Protein AF-A0A0L8BCP1-F1 (afdb_monomer)

InterPro domains:
  IPR001343 RTX calcium-binding nonapeptide repeat [PF00353] (54-86)
  IPR001343 RTX calcium-binding nonapeptide repeat [PF00353] (88-113)
  IPR001343 RTX calcium-binding nonapeptide repeat [PF00353] (122-141)
  IPR001343 RTX calcium-binding nonapeptide repeat [PF00353] (175-199)
  IPR011049 Serralysin-like metalloprotease, C-terminal [G3DSA:2.150.10.10] (2-131)
  IPR011049 Serralysin-like metalloprotease, C-terminal [G3DSA:2.150.10.10] (132-200)
  IPR011049 Serralysin-like metalloprotease, C-terminal [SSF51120] (9-115)
  IPR011049 Serralysin-like metalloprotease, C-terminal [SSF51120] (122-202)
  IPR018511 Hemolysin-type calcium-binding conserved site [PS00330] (84-102)
  IPR050557 RTX toxin and mannuronan C5-epimerase [PTHR38340] (8-115)

Foldseek 3Di:
DDEAADEQAPDEAEEYEPPPDAGEDEAAADQEEWEEEAAVQWIDDPGRHIYGYYHHQEYAAYQYQYEEEGHQEEHEYANAHYAYEYEDAHYAYEYEDFAEEYEYEDHYYAYEDAYAFDPPLPFARYAYEYEDHDDEYAYAAQNDQEEWEAAVQQQWIDDRHHHIYGHHRHQHYAAYQYQYEHEGHPDNHHYHHHHYNYHYHD

pLDDT: mean 92.74, std 11.74, range [41.19, 98.88]

Organism: Ensifer adhaerens (NCBI:txid106592)

Sequence (202 aa):
IETGNGTATNDGTDSYSGGDGIDTLDLSALVQEVLADIETGIAEGNEIGTDVIDGFEIIAGGQGGDRLSGGAGNNILSGGSGNDVLRGRGGDDILVGGAGNDTLEGNTGNDTFLVVIPPDASGSDGNDLIDGNEAVDTYDASAATQAVVIDLDRGTAEGAEIGSDLLTAIEGAVGGKGDDVLVADTAVNFLAGGDGADVCVF

Nearest PDB structures (foldseek):
  7rah-assembly1_E  TM=8.571E-01  e=1.614E-09  Bordetella pertussis
  7usl-assembly1_C  TM=8.766E-01  e=2.383E-08  Bordetella pertussis
  3vi1-assembly2_B  TM=5.360E-01  e=2.641E-05  Pseudomonas aeruginosa
  3vi1-assembly1_A  TM=5.675E-01  e=1.730E-04  Pseudomonas aeruginosa
  6sus-assembly1_A  TM=4.630E-01  e=4.104E-04  Bordetella pertussis Tohama I

Secondary structure (DSSP, 8-state):
-EESSEE--SSSS-EEE--SS--EEE-TT--S-EEEETTTTEEEETTTEEEEEES--EEE--SS--EEE--SS--EEEEEESS-EEEEEESS-EEEEEES--EEEEEES--EEE----SSTTS-S---EEEEEES--EEE-TT--S-EEEETTTTEEEETTTEEEEEES--EEE--SS--EEE--SS--EEE--SSS-EEE-

Solvent-accessible surface area (backbone atoms only — not comparable to full-atom values): 9406 Å² total; per-residue (Å²): 112,53,75,46,76,50,72,77,70,67,81,48,69,53,42,41,33,35,66,89,82,86,24,46,42,44,39,57,87,39,68,57,42,36,40,35,30,47,67,82,21,39,35,35,27,88,64,38,41,54,28,37,41,42,58,53,41,28,41,36,34,19,47,10,51,22,38,41,31,39,29,77,46,57,26,39,43,34,27,38,29,33,47,20,37,41,33,34,46,24,33,51,22,39,42,26,54,36,36,34,49,24,38,42,36,30,39,37,36,51,21,35,43,42,53,51,66,59,89,69,79,85,56,40,15,26,46,31,42,39,34,25,64,40,80,59,11,29,44,32,34,59,59,37,70,54,45,38,40,38,27,47,66,78,22,33,37,39,27,76,49,55,26,56,26,40,46,39,58,54,37,27,39,33,29,15,48,13,56,14,38,39,34,49,47,95,69,83,61,47,81,40,48,63,44,65,72,53,45,80,46,124

Mean predicted aligned error: 4.59 Å

Structure (mmCIF, N/CA/C/O backbone):
data_AF-A0A0L8BCP1-F1
#
_entry.id   AF-A0A0L8BCP1-F1
#
loop_
_atom_site.group_PDB
_atom_site.id
_atom_site.type_symbol
_atom_site.label_atom_id
_atom_site.label_alt_id
_atom_site.label_comp_id
_atom_site.label_asym_id
_atom_site.label_entity_id
_atom_site.label_seq_id
_atom_site.pdbx_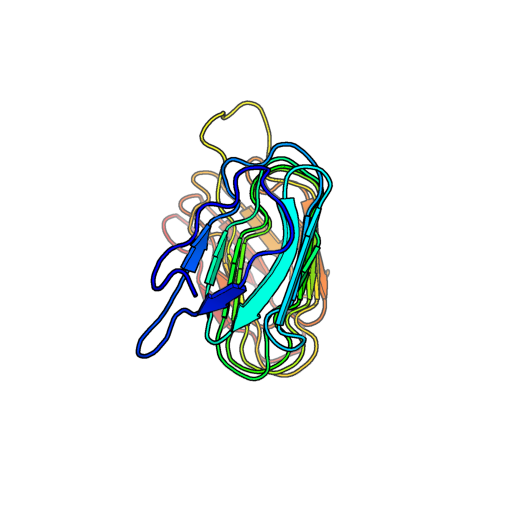PDB_ins_code
_atom_site.Cartn_x
_atom_site.Cartn_y
_atom_site.Cartn_z
_atom_site.occupancy
_atom_site.B_iso_or_equiv
_atom_site.auth_seq_id
_atom_site.auth_comp_id
_atom_site.auth_asym_id
_atom_site.auth_atom_id
_atom_site.pdbx_PDB_model_num
ATOM 1 N N . ILE A 1 1 ? -23.726 0.161 19.791 1.00 48.16 1 ILE A N 1
ATOM 2 C CA . ILE A 1 1 ? -23.672 -0.678 18.582 1.00 48.16 1 ILE A CA 1
ATOM 3 C C . ILE A 1 1 ? -24.334 0.114 17.482 1.00 48.16 1 ILE A C 1
ATOM 5 O O . ILE A 1 1 ? -25.540 0.003 17.267 1.00 48.16 1 ILE A O 1
ATOM 9 N N . GLU A 1 2 ? -23.553 1.007 16.894 1.00 53.38 2 GLU A N 1
ATOM 10 C CA . GLU A 1 2 ? -23.854 1.484 15.554 1.00 53.38 2 GLU A CA 1
ATOM 11 C C . GLU A 1 2 ? -23.460 0.357 14.590 1.00 53.38 2 GLU A C 1
ATOM 13 O O . GLU A 1 2 ? -22.440 -0.304 14.790 1.00 53.38 2 GLU A O 1
ATOM 18 N N . THR A 1 3 ? -24.344 0.039 13.647 1.00 41.19 3 THR A N 1
ATOM 19 C CA . THR A 1 3 ? -24.179 -1.075 12.702 1.00 41.19 3 THR A CA 1
ATOM 20 C C . THR A 1 3 ? -24.003 -0.505 11.298 1.00 41.19 3 THR A C 1
ATOM 22 O O . THR A 1 3 ? -24.879 0.254 10.868 1.00 41.19 3 THR A O 1
ATOM 25 N N . GLY A 1 4 ? -22.940 -0.892 10.589 1.00 50.78 4 GLY A N 1
ATOM 26 C CA . GLY A 1 4 ? -22.581 -0.404 9.247 1.00 50.78 4 GLY A CA 1
ATOM 27 C C . GLY A 1 4 ? -21.327 0.485 9.233 1.00 50.78 4 GLY A C 1
ATOM 28 O O . GLY A 1 4 ? -20.574 0.495 10.202 1.00 50.78 4 GLY A O 1
ATOM 29 N N . ASN A 1 5 ? -21.113 1.243 8.147 1.00 47.97 5 ASN A N 1
ATOM 30 C CA . ASN A 1 5 ? -19.989 2.184 8.016 1.00 47.97 5 ASN A CA 1
ATOM 31 C C . 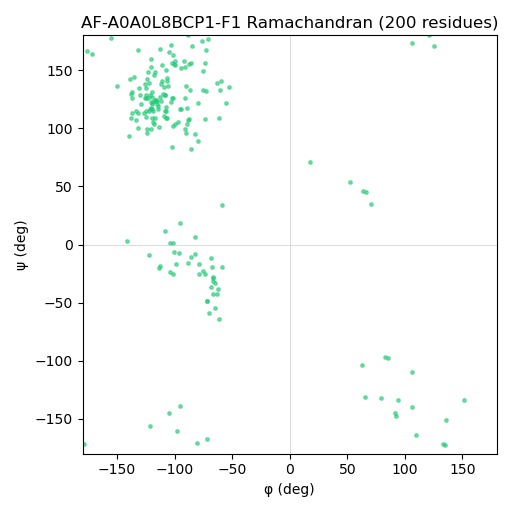ASN A 1 5 ? -20.075 3.275 9.102 1.00 47.97 5 ASN A C 1
ATOM 33 O O . ASN A 1 5 ? -20.965 4.128 9.045 1.00 47.97 5 ASN A O 1
ATOM 37 N N . GLY A 1 6 ? -19.181 3.235 10.092 1.00 51.94 6 GLY A N 1
ATOM 38 C CA . GLY A 1 6 ? -19.110 4.221 11.173 1.00 51.94 6 GLY A CA 1
ATOM 39 C C . GLY A 1 6 ? -18.255 5.422 10.775 1.00 51.94 6 GLY A C 1
ATOM 40 O O . GLY A 1 6 ? -17.156 5.241 10.260 1.00 51.94 6 GLY A O 1
ATOM 41 N N . THR A 1 7 ? -18.749 6.638 11.018 1.00 54.88 7 THR A N 1
ATOM 42 C CA . THR A 1 7 ? -17.944 7.868 10.950 1.00 54.88 7 THR A CA 1
ATOM 43 C C . THR A 1 7 ? -17.693 8.345 12.373 1.00 54.88 7 THR A C 1
ATOM 45 O O . THR A 1 7 ? -18.623 8.820 13.028 1.00 54.88 7 THR A O 1
ATOM 48 N N . ALA A 1 8 ? -16.463 8.224 12.861 1.00 54.88 8 ALA A N 1
ATOM 49 C CA . ALA A 1 8 ? -16.129 8.580 14.233 1.00 54.88 8 ALA A CA 1
ATOM 50 C C . ALA A 1 8 ? -16.101 10.113 14.404 1.00 54.88 8 ALA A C 1
ATOM 52 O O . ALA A 1 8 ? -15.213 10.800 13.897 1.00 54.88 8 ALA A O 1
ATOM 53 N N . THR A 1 9 ? -17.097 10.682 15.091 1.00 54.56 9 THR A N 1
ATOM 54 C CA . THR A 1 9 ? -17.132 12.118 15.416 1.00 54.56 9 THR A CA 1
ATOM 55 C C . THR A 1 9 ? -17.257 12.335 16.924 1.00 54.56 9 THR A C 1
ATOM 57 O O . THR A 1 9 ? -18.364 12.305 17.439 1.00 54.56 9 THR A O 1
ATOM 60 N N . ASN A 1 10 ? -16.137 12.623 17.600 1.00 54.09 10 ASN A N 1
ATOM 61 C CA . ASN A 1 10 ? -15.994 13.213 18.946 1.00 54.09 10 ASN A CA 1
ATOM 62 C C . ASN A 1 10 ? -17.223 13.177 19.887 1.00 54.09 10 ASN A C 1
ATOM 64 O O . ASN A 1 10 ? -17.790 14.237 20.196 1.00 54.09 10 ASN A O 1
ATOM 68 N N . ASP A 1 11 ? -17.606 12.007 20.407 1.00 61.59 11 ASP A N 1
ATOM 69 C CA . ASP A 1 11 ? -18.573 11.935 21.512 1.00 61.59 11 ASP A CA 1
ATOM 70 C C . ASP A 1 11 ? -18.320 10.879 22.606 1.00 61.59 11 ASP A C 1
ATOM 72 O O . ASP A 1 11 ? -19.043 10.889 23.611 1.00 61.59 11 ASP A O 1
ATOM 76 N N . GLY A 1 12 ? -17.231 10.103 22.569 1.00 67.62 12 GLY A N 1
ATOM 77 C CA . GLY A 1 12 ? -16.826 9.314 23.734 1.00 67.62 12 GLY A CA 1
ATOM 78 C C . GLY A 1 12 ? -16.071 8.035 23.412 1.00 67.62 12 GLY A C 1
ATOM 79 O O . GLY A 1 12 ? -15.078 8.064 22.708 1.00 67.62 12 GLY A O 1
ATOM 80 N N . THR A 1 13 ? -16.480 6.952 24.073 1.00 79.75 13 THR A N 1
ATOM 81 C CA . THR A 1 13 ? -16.049 5.587 23.764 1.00 79.75 13 THR A CA 1
ATOM 82 C C . THR A 1 13 ? -17.245 4.893 23.153 1.00 79.75 13 THR A C 1
ATOM 84 O O . THR A 1 13 ? -18.217 4.606 23.866 1.00 79.75 13 THR A O 1
ATOM 87 N N . ASP A 1 14 ? -17.155 4.617 21.864 1.00 83.38 14 ASP A N 1
ATOM 88 C CA . ASP A 1 14 ? -18.212 3.992 21.094 1.00 83.38 14 ASP A CA 1
ATOM 89 C C . ASP A 1 14 ? -17.930 2.519 20.819 1.00 83.38 14 ASP A C 1
ATOM 91 O O . ASP A 1 14 ? -16.886 1.957 21.154 1.00 83.38 14 ASP A O 1
ATOM 95 N N . SER A 1 15 ? -18.942 1.847 20.276 1.00 88.81 15 SER A N 1
ATOM 96 C CA . SER A 1 15 ? -18.841 0.454 19.860 1.00 88.81 15 SER A CA 1
ATOM 97 C C . SER A 1 15 ? -19.513 0.286 18.507 1.00 88.81 15 SER A C 1
ATOM 99 O O . SER A 1 15 ? -20.747 0.407 18.398 1.00 88.81 15 SER A O 1
ATOM 101 N N . TYR A 1 16 ? -18.679 -0.017 17.518 1.00 87.12 16 TYR A N 1
ATOM 102 C CA . TYR A 1 16 ? -19.023 -0.239 16.122 1.00 87.12 16 TYR A CA 1
ATOM 103 C C . TYR A 1 16 ? -18.921 -1.727 15.793 1.00 87.12 16 TYR A C 1
ATOM 105 O O . TYR A 1 16 ? -18.019 -2.417 16.264 1.00 87.12 16 TYR A O 1
ATOM 113 N N . SER A 1 17 ? -19.861 -2.225 14.995 1.00 90.00 17 SER A N 1
ATOM 114 C CA . SER A 1 17 ? -19.841 -3.602 14.498 1.00 90.00 17 SER A CA 1
ATOM 115 C C . SER A 1 17 ? -20.212 -3.615 13.018 1.00 90.00 17 SER A C 1
ATOM 117 O O . SER A 1 17 ? -21.263 -3.070 12.660 1.00 90.00 17 SER A O 1
ATOM 119 N N . GLY A 1 18 ? -19.364 -4.223 12.185 1.00 86.25 18 GLY A N 1
ATOM 120 C CA . GLY A 1 18 ? -19.620 -4.392 10.751 1.00 86.25 18 GLY A CA 1
ATOM 121 C C . GLY A 1 18 ? -20.718 -5.424 10.487 1.00 86.25 18 GLY A C 1
ATOM 122 O O . GLY A 1 18 ? 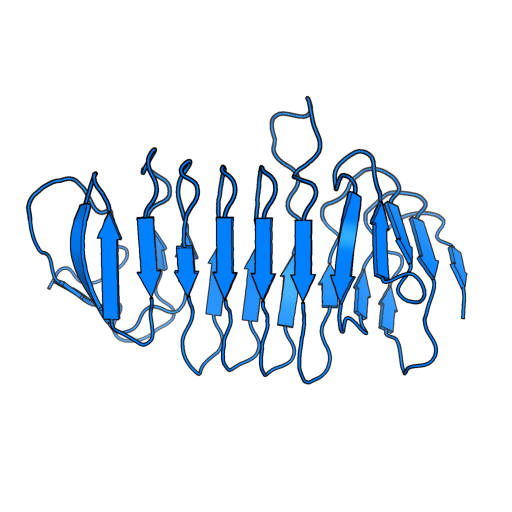-21.742 -5.122 9.876 1.00 86.25 18 GLY A O 1
ATOM 123 N N . GLY A 1 19 ? -20.617 -6.588 11.131 1.00 89.75 19 GLY A N 1
ATOM 124 C CA . GLY A 1 19 ? -21.630 -7.638 11.052 1.00 89.75 19 GLY A CA 1
ATOM 125 C C . GLY A 1 19 ? -21.315 -8.663 9.964 1.00 89.75 19 GLY A C 1
ATOM 126 O O . GLY A 1 19 ? -20.221 -9.210 9.937 1.00 89.75 19 GLY A O 1
ATOM 127 N N . ASP A 1 20 ? -22.311 -9.015 9.145 1.00 90.00 20 ASP A N 1
ATOM 128 C CA . 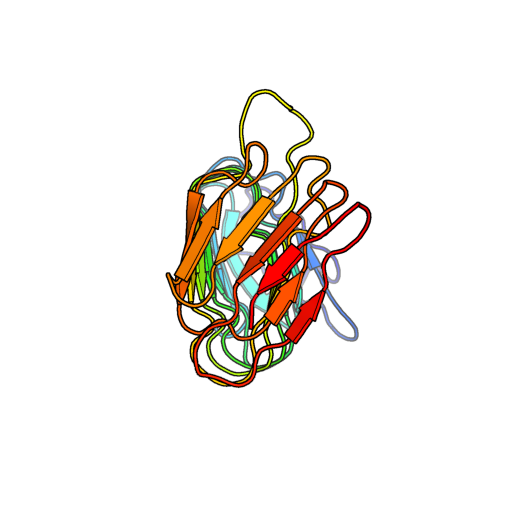ASP A 1 20 ? -22.116 -9.951 8.034 1.00 90.00 20 ASP A CA 1
ATOM 129 C C . ASP A 1 20 ? -21.736 -9.167 6.770 1.00 90.00 20 ASP A C 1
ATOM 131 O O . ASP A 1 20 ? -22.536 -8.358 6.296 1.00 90.00 20 ASP A O 1
ATOM 135 N N . GLY A 1 21 ? -20.621 -9.512 6.130 1.00 91.62 21 GLY A N 1
ATOM 136 C CA . GLY A 1 21 ? -20.250 -8.923 4.847 1.00 91.62 21 GLY A CA 1
ATOM 137 C C . GLY A 1 21 ? -18.784 -8.538 4.795 1.00 91.62 21 GLY A C 1
ATOM 138 O O . GLY A 1 21 ? -17.955 -9.223 5.377 1.00 91.62 21 GLY A O 1
ATOM 139 N N . ILE A 1 22 ? -18.506 -7.507 3.999 1.00 92.38 22 ILE A N 1
ATOM 140 C CA . ILE A 1 22 ? -17.242 -6.777 4.013 1.00 92.38 22 ILE A CA 1
ATOM 141 C C . ILE A 1 22 ? -17.592 -5.376 4.482 1.00 92.38 22 ILE A C 1
ATOM 143 O O . ILE A 1 22 ? -18.375 -4.691 3.812 1.00 92.38 22 ILE A O 1
ATOM 147 N N . ASP A 1 23 ? -17.014 -4.974 5.602 1.00 94.88 23 ASP A N 1
ATOM 148 C CA . ASP A 1 23 ? -17.368 -3.739 6.284 1.00 94.88 23 ASP A CA 1
ATOM 149 C C . ASP A 1 23 ? -16.191 -2.762 6.335 1.00 94.88 23 ASP A C 1
ATOM 151 O O . ASP A 1 23 ? -15.018 -3.143 6.364 1.00 94.88 23 ASP A O 1
ATOM 155 N N . THR A 1 24 ? -16.514 -1.466 6.311 1.00 94.69 24 THR A N 1
ATOM 156 C CA . THR A 1 24 ? -15.529 -0.378 6.260 1.00 94.69 24 THR A CA 1
ATOM 157 C C . THR A 1 24 ? -15.599 0.500 7.497 1.00 94.69 24 THR A C 1
ATOM 159 O O . THR A 1 24 ? -16.643 1.083 7.796 1.00 94.69 24 THR A O 1
ATOM 162 N N . LEU A 1 25 ? -14.459 0.638 8.170 1.00 94.12 25 LEU A N 1
ATOM 163 C CA . LEU A 1 25 ? -14.208 1.676 9.157 1.00 94.12 25 LEU A CA 1
ATOM 164 C C . LEU A 1 25 ? -13.662 2.908 8.427 1.00 94.12 25 LEU A C 1
ATOM 166 O O . LEU A 1 25 ? -12.534 2.895 7.934 1.00 94.12 25 LEU A O 1
ATOM 170 N N . ASP A 1 26 ? -14.484 3.952 8.322 1.00 93.69 26 ASP A N 1
ATOM 171 C CA . ASP A 1 26 ? -14.146 5.174 7.593 1.00 93.69 26 ASP A CA 1
ATOM 172 C C . ASP A 1 26 ? -13.689 6.275 8.562 1.00 93.69 26 ASP A C 1
ATOM 174 O O . ASP A 1 26 ? -14.487 6.905 9.264 1.00 93.69 26 ASP A O 1
ATOM 178 N N . LEU A 1 27 ? -12.376 6.493 8.592 1.00 92.62 27 LEU A N 1
ATOM 179 C CA . LEU A 1 27 ? -11.682 7.508 9.382 1.00 92.62 27 LEU A CA 1
ATOM 180 C C . LEU A 1 27 ? -11.156 8.637 8.479 1.00 92.62 27 LEU A C 1
ATOM 182 O O . LEU A 1 27 ? -10.418 9.508 8.937 1.00 92.62 27 LEU A O 1
ATOM 186 N N . SER A 1 28 ? -11.580 8.696 7.210 1.00 92.44 28 SER A N 1
ATOM 187 C CA . SER A 1 28 ? -10.998 9.603 6.213 1.00 92.44 28 SER A CA 1
ATOM 188 C C . SER A 1 28 ? -11.282 11.085 6.461 1.00 92.44 28 SER A C 1
ATOM 190 O O . SER A 1 28 ? -10.724 11.966 5.803 1.00 92.44 28 SER A O 1
ATOM 192 N N . ALA A 1 29 ? -12.196 11.385 7.383 1.00 91.12 29 ALA A N 1
ATOM 193 C CA . ALA A 1 29 ? -12.505 12.744 7.808 1.00 91.12 29 ALA A CA 1
ATOM 194 C C . ALA A 1 29 ? -11.573 13.256 8.923 1.00 91.12 29 ALA A C 1
ATOM 196 O O . ALA A 1 29 ? -11.625 14.449 9.243 1.00 91.12 29 ALA A O 1
ATOM 197 N N . LEU A 1 30 ? -10.764 12.377 9.525 1.00 91.44 30 LEU A N 1
ATOM 198 C CA . LEU A 1 30 ? -9.847 12.724 10.607 1.00 91.44 30 LEU A CA 1
ATOM 199 C C . LEU A 1 30 ? -8.624 13.474 10.074 1.00 91.44 30 LEU A C 1
ATOM 201 O O . LEU A 1 30 ? -8.200 13.291 8.932 1.00 91.44 30 LEU A O 1
ATOM 205 N N . VAL A 1 31 ? -8.078 14.362 10.905 1.00 93.69 31 VAL A N 1
ATOM 206 C CA . VAL A 1 31 ? -6.943 15.223 10.541 1.00 93.69 31 VAL A CA 1
ATOM 207 C C . VAL A 1 31 ? -5.734 15.064 11.462 1.00 93.69 31 VAL A C 1
ATOM 209 O O . VAL A 1 31 ? -4.678 15.624 11.172 1.00 93.69 31 VAL A O 1
ATOM 212 N N . GLN A 1 32 ? -5.866 14.346 12.576 1.00 93.19 32 GLN A N 1
ATOM 213 C CA . GLN A 1 32 ? -4.757 13.904 13.418 1.00 93.19 32 GLN A CA 1
ATOM 214 C C . GLN A 1 32 ? -4.619 12.381 13.358 1.00 93.19 32 GLN A C 1
ATOM 216 O O . GLN A 1 32 ? -5.507 11.689 12.874 1.00 93.19 32 GLN A O 1
ATOM 221 N N . GLU A 1 33 ? -3.492 11.900 13.885 1.00 95.19 33 GLU A N 1
ATOM 222 C CA . GLU A 1 33 ? -3.153 10.478 13.989 1.00 95.19 33 GLU A CA 1
ATOM 223 C C . GLU A 1 33 ? -4.253 9.663 14.682 1.00 95.19 33 GLU A C 1
ATOM 225 O O . GLU A 1 33 ? -4.751 10.033 15.758 1.00 95.19 33 GLU A O 1
ATOM 230 N N . VAL A 1 34 ? -4.547 8.511 14.083 1.00 95.06 34 VAL A N 1
ATOM 231 C CA . VAL A 1 34 ? -5.375 7.451 14.647 1.00 95.06 34 VAL A CA 1
ATOM 232 C C . VAL A 1 34 ? -4.619 6.122 14.671 1.00 95.06 34 VAL A C 1
ATOM 234 O O . VAL A 1 34 ? -3.870 5.784 13.757 1.00 95.06 34 VAL A O 1
ATOM 237 N N . LEU A 1 35 ? -4.832 5.341 15.725 1.00 96.88 35 LEU A N 1
ATOM 238 C CA . LEU A 1 35 ? -4.464 3.933 15.786 1.00 96.88 35 LEU A CA 1
ATOM 239 C C . LEU A 1 35 ? -5.732 3.109 15.596 1.00 96.88 35 LEU A C 1
ATOM 241 O O . LEU A 1 35 ? -6.658 3.239 16.389 1.00 96.88 35 LEU A O 1
ATOM 245 N N . ALA A 1 36 ? -5.772 2.240 14.592 1.00 97.25 36 ALA A N 1
ATOM 246 C CA . ALA A 1 36 ? -6.871 1.298 14.394 1.00 97.25 36 ALA A CA 1
ATOM 247 C C . ALA A 1 36 ? -6.327 -0.116 14.184 1.00 97.25 36 ALA A C 1
ATOM 249 O O . ALA A 1 36 ? -5.445 -0.339 13.358 1.00 97.25 36 ALA A O 1
ATOM 250 N N . ASP A 1 37 ? -6.848 -1.077 14.941 1.00 97.94 37 ASP A N 1
ATOM 251 C CA . ASP A 1 37 ? -6.400 -2.467 14.926 1.00 97.94 37 ASP A CA 1
ATOM 252 C C . ASP A 1 37 ? -7.610 -3.409 14.964 1.00 97.94 37 ASP A C 1
ATOM 254 O O . ASP A 1 37 ? -8.287 -3.534 15.992 1.00 97.94 37 ASP A O 1
ATOM 258 N N . ILE A 1 38 ? -7.859 -4.077 13.831 1.00 96.75 38 ILE A N 1
ATOM 259 C CA . ILE A 1 38 ? -8.999 -4.983 13.629 1.00 96.75 38 ILE A CA 1
ATOM 260 C C . ILE A 1 38 ? -8.938 -6.191 14.575 1.00 96.75 38 ILE A C 1
ATOM 262 O O . ILE A 1 38 ? -9.952 -6.556 15.163 1.00 96.75 38 ILE A O 1
ATOM 266 N N . GLU A 1 39 ? -7.765 -6.802 14.767 1.00 96.56 39 GLU A N 1
ATOM 267 C CA . GLU A 1 39 ? -7.608 -7.996 15.618 1.00 96.56 39 GLU A CA 1
ATOM 268 C C . GLU A 1 39 ? -7.877 -7.681 17.094 1.00 96.56 39 GLU A C 1
ATOM 270 O O . GLU A 1 39 ? -8.510 -8.462 17.807 1.00 96.56 39 GLU A O 1
ATOM 275 N N . THR A 1 40 ? -7.367 -6.545 17.582 1.00 97.00 40 THR A N 1
ATOM 276 C CA . THR A 1 40 ? -7.591 -6.144 18.980 1.00 97.00 40 THR A CA 1
ATOM 277 C C . THR A 1 40 ? -8.968 -5.526 19.198 1.00 97.00 40 THR A C 1
ATOM 279 O O . THR A 1 40 ? -9.423 -5.457 20.343 1.00 97.00 40 THR A O 1
ATOM 282 N N . GLY A 1 41 ? -9.629 -5.112 18.116 1.00 95.81 41 GLY A N 1
ATOM 283 C CA . GLY A 1 41 ? -10.939 -4.483 18.140 1.00 95.81 41 GLY A CA 1
ATOM 284 C C . GLY A 1 41 ? -10.909 -3.073 18.719 1.00 95.81 41 GLY A C 1
ATOM 285 O O . GLY A 1 41 ? -11.836 -2.692 19.433 1.00 95.81 41 GLY A O 1
ATOM 286 N N . ILE A 1 42 ? -9.835 -2.313 18.475 1.00 94.50 42 ILE A N 1
ATOM 287 C CA . ILE A 1 42 ? -9.637 -0.969 19.038 1.00 94.50 42 ILE A CA 1
ATOM 288 C C . ILE A 1 42 ? -9.389 0.044 17.920 1.00 94.50 42 ILE A C 1
ATOM 290 O O . ILE A 1 42 ? -8.565 -0.194 17.039 1.00 94.50 42 ILE A O 1
ATOM 294 N N . ALA A 1 43 ? -10.056 1.196 18.008 1.00 95.06 43 ALA A N 1
ATOM 295 C CA . ALA A 1 43 ? -9.693 2.411 17.285 1.00 95.06 43 ALA A CA 1
ATOM 296 C C . ALA A 1 43 ? -9.527 3.566 18.283 1.00 95.06 43 ALA A C 1
ATOM 298 O O . ALA A 1 43 ? -10.419 3.820 19.086 1.00 95.06 43 ALA A O 1
ATOM 299 N N . GLU A 1 44 ? -8.389 4.254 18.285 1.00 93.56 44 GLU A N 1
ATOM 300 C CA . GLU A 1 44 ? -8.109 5.346 19.216 1.00 93.56 44 GLU A CA 1
ATOM 301 C C . GLU A 1 44 ? -7.412 6.533 18.551 1.00 93.56 44 GLU A C 1
ATOM 303 O O . GLU A 1 44 ? -6.544 6.376 17.700 1.00 93.56 44 GLU A O 1
ATOM 308 N N . GLY A 1 45 ? -7.772 7.745 18.965 1.00 90.69 45 GLY A N 1
ATOM 309 C CA . GLY A 1 45 ? -7.207 8.979 18.425 1.00 90.69 45 GLY A CA 1
ATOM 310 C C . GLY A 1 45 ? -7.736 10.215 19.145 1.00 90.69 45 GLY A C 1
ATOM 311 O O . GLY A 1 45 ? -8.713 10.157 19.892 1.00 90.69 45 GLY A O 1
ATOM 312 N N . ASN A 1 46 ? -7.105 11.369 18.934 1.00 88.44 46 ASN A N 1
ATOM 313 C CA . ASN A 1 46 ? -7.494 12.599 19.636 1.00 88.44 46 ASN A CA 1
ATOM 314 C C . ASN A 1 46 ? -8.890 13.110 19.232 1.00 88.44 46 ASN A C 1
ATOM 316 O O . ASN A 1 46 ? -9.567 13.727 20.057 1.00 88.44 46 ASN A O 1
ATOM 320 N N . GLU A 1 47 ? -9.316 12.893 17.984 1.00 87.56 47 GLU A N 1
ATOM 321 C CA . GLU A 1 47 ? -10.661 13.249 17.512 1.00 87.56 47 GLU A CA 1
ATOM 322 C C . GLU A 1 47 ? -11.751 12.259 17.922 1.00 87.56 47 GLU A C 1
ATOM 324 O O . GLU A 1 47 ? -12.915 12.660 17.985 1.00 87.56 47 GLU A O 1
ATOM 329 N N . ILE A 1 48 ? -11.391 10.997 18.163 1.00 85.50 48 ILE A N 1
ATOM 330 C CA . ILE A 1 48 ? -12.361 9.902 18.313 1.00 85.50 48 ILE A CA 1
ATOM 331 C C . ILE A 1 48 ? -12.409 9.340 19.733 1.00 85.50 48 ILE A C 1
ATOM 333 O O . ILE A 1 48 ? -13.399 8.747 20.122 1.00 85.50 48 ILE A O 1
ATOM 337 N N . GLY A 1 49 ? -11.388 9.587 20.556 1.00 88.69 49 GLY A N 1
ATOM 338 C CA . GLY A 1 49 ? -11.279 8.961 21.867 1.00 88.69 49 GLY A CA 1
ATOM 339 C C . GLY A 1 49 ? -10.750 7.536 21.747 1.00 88.69 49 GLY A C 1
ATOM 340 O O . GLY A 1 49 ? -9.727 7.316 21.106 1.00 88.69 49 GLY A O 1
ATOM 341 N N . THR A 1 50 ? -11.410 6.589 22.409 1.00 90.75 50 THR A N 1
ATOM 342 C CA . THR A 1 50 ? -11.074 5.160 22.340 1.00 90.75 50 THR A CA 1
ATOM 343 C C . THR A 1 50 ? -12.358 4.394 22.100 1.00 90.75 50 THR A C 1
ATOM 345 O O . THR A 1 50 ? -13.193 4.326 23.004 1.00 90.75 50 THR A O 1
ATOM 348 N N . ASP A 1 51 ? -12.463 3.785 20.932 1.00 91.25 51 ASP A N 1
ATOM 349 C CA . ASP A 1 51 ? -13.617 3.050 20.443 1.00 91.25 51 ASP A CA 1
ATOM 350 C C . ASP A 1 51 ? -13.326 1.554 20.351 1.00 91.25 51 ASP A C 1
ATOM 352 O O . ASP A 1 51 ? -12.183 1.113 20.197 1.00 91.25 51 ASP A O 1
ATOM 356 N N . VAL A 1 52 ? -14.394 0.766 20.439 1.00 93.06 52 VAL A N 1
ATOM 357 C CA . VAL A 1 52 ? -14.375 -0.677 20.201 1.00 93.06 52 VAL A CA 1
ATOM 358 C C . VAL A 1 52 ? -14.916 -0.953 18.804 1.00 93.06 52 VAL A C 1
ATOM 360 O O . VAL A 1 52 ? -16.040 -0.561 18.488 1.00 93.06 52 VAL A O 1
ATOM 363 N N . ILE A 1 53 ? -14.152 -1.674 17.993 1.00 93.75 53 ILE A N 1
ATOM 364 C CA . ILE A 1 53 ? -14.530 -2.086 16.637 1.00 93.75 53 ILE A CA 1
ATOM 365 C C . ILE A 1 53 ? -14.576 -3.616 16.554 1.00 93.75 53 ILE A C 1
ATOM 367 O O . ILE A 1 53 ? -13.812 -4.298 17.231 1.00 93.75 53 ILE A O 1
ATOM 371 N N . ASP A 1 54 ? -15.494 -4.166 15.762 1.00 94.00 54 ASP A N 1
ATOM 372 C CA . ASP A 1 54 ? -15.641 -5.615 15.576 1.00 94.00 54 ASP A CA 1
ATOM 373 C C . ASP A 1 54 ? -16.179 -5.938 14.176 1.00 94.00 54 ASP A C 1
ATOM 375 O O . ASP A 1 54 ? -17.128 -5.298 13.717 1.00 94.00 54 ASP A O 1
ATOM 379 N N . GLY A 1 55 ? -15.596 -6.945 13.522 1.00 93.88 55 GLY A N 1
ATOM 380 C CA . GLY A 1 55 ? -16.015 -7.412 12.195 1.00 93.88 55 GLY A CA 1
ATOM 381 C C . GLY A 1 55 ? -15.851 -6.369 11.089 1.00 93.88 55 GLY A C 1
ATOM 382 O O . GLY A 1 55 ? -16.802 -6.130 10.360 1.00 93.88 55 GLY A O 1
ATOM 383 N N . PHE A 1 56 ? -14.699 -5.697 11.034 1.00 95.44 56 PHE A N 1
ATOM 384 C CA . PHE A 1 56 ? -14.327 -4.814 9.928 1.00 95.44 56 PHE A CA 1
ATOM 385 C C . PHE A 1 56 ? -13.176 -5.434 9.147 1.00 95.44 56 PHE A C 1
ATOM 387 O O . PHE A 1 56 ? -12.235 -5.952 9.746 1.00 95.44 56 PHE A O 1
ATOM 394 N N . GLU A 1 57 ? -13.217 -5.317 7.823 1.00 97.00 57 GLU A N 1
ATOM 395 C CA . GLU A 1 57 ? -12.167 -5.825 6.937 1.00 97.00 57 GLU A CA 1
ATOM 396 C C . GLU A 1 57 ? -11.421 -4.697 6.222 1.00 97.00 57 GLU A C 1
ATOM 398 O O . GLU A 1 57 ? -10.307 -4.903 5.739 1.00 97.00 57 GLU A O 1
ATOM 403 N N . ILE A 1 58 ? -12.032 -3.512 6.149 1.00 97.44 58 ILE A N 1
ATOM 404 C CA . ILE A 1 58 ? -11.494 -2.344 5.457 1.00 97.44 58 ILE A CA 1
ATOM 405 C C . ILE A 1 58 ? -11.309 -1.204 6.455 1.00 97.44 58 ILE A C 1
ATOM 407 O O . ILE A 1 58 ? -12.251 -0.850 7.167 1.00 97.44 58 ILE A O 1
ATOM 411 N N . ILE A 1 59 ? -10.130 -0.581 6.452 1.00 97.56 59 ILE A N 1
ATOM 412 C CA . ILE A 1 59 ? -9.890 0.690 7.142 1.00 97.56 59 ILE A CA 1
ATOM 413 C C . ILE A 1 59 ? -9.471 1.741 6.117 1.00 97.56 59 ILE A C 1
ATOM 415 O O . ILE A 1 59 ? -8.518 1.536 5.365 1.00 97.56 59 ILE A O 1
ATOM 419 N N . ALA A 1 60 ? -10.166 2.878 6.121 1.00 96.44 60 ALA A N 1
ATOM 420 C CA . ALA A 1 60 ? -9.731 4.089 5.437 1.00 96.44 60 ALA A CA 1
ATOM 421 C C . ALA A 1 60 ? -9.268 5.110 6.483 1.00 96.44 60 ALA A C 1
ATOM 423 O O . ALA A 1 60 ? -10.093 5.630 7.230 1.00 96.44 60 ALA A O 1
ATOM 424 N N . GLY A 1 61 ? -7.962 5.349 6.554 1.00 96.12 61 GLY A N 1
ATOM 425 C CA . GLY A 1 61 ? -7.312 6.354 7.388 1.00 96.12 61 GLY A CA 1
ATOM 426 C C . GLY A 1 61 ? -7.557 7.783 6.905 1.00 96.12 61 GLY A C 1
ATOM 427 O O . GLY A 1 61 ? -8.260 8.019 5.917 1.00 96.12 61 GLY A O 1
ATOM 428 N N . GLY A 1 62 ? -7.035 8.735 7.673 1.00 94.25 62 GLY A N 1
ATOM 429 C CA . GLY A 1 62 ? -7.267 10.168 7.562 1.00 94.25 62 GLY A CA 1
ATOM 430 C C . GLY A 1 62 ? -6.096 10.940 6.958 1.00 94.25 62 GLY A C 1
ATOM 431 O O . GLY A 1 62 ? -5.461 10.518 6.000 1.00 94.25 62 GLY A O 1
ATOM 432 N N . GLN A 1 63 ? -5.893 12.162 7.458 1.00 94.50 63 GLN A N 1
ATOM 433 C CA . GLN A 1 63 ? -4.788 13.049 7.053 1.00 94.50 63 GLN A CA 1
ATOM 434 C C . GLN A 1 63 ? -3.633 13.070 8.075 1.00 94.50 63 GLN A C 1
ATOM 436 O O . GLN A 1 63 ? -2.709 13.883 7.950 1.00 94.50 63 GLN A O 1
ATOM 441 N N . GLY A 1 64 ? -3.754 12.290 9.153 1.00 95.62 64 GLY A N 1
ATOM 442 C CA . GLY A 1 64 ? -2.743 12.152 10.198 1.00 95.62 64 GLY A CA 1
ATOM 443 C C . GLY A 1 64 ? -1.697 11.104 9.828 1.00 95.62 64 GLY A C 1
ATOM 444 O O . GLY A 1 64 ? -1.863 10.398 8.858 1.00 95.62 64 GLY A O 1
ATOM 445 N N . GLY A 1 65 ? -0.610 11.002 10.600 1.00 97.50 65 GLY A N 1
ATOM 446 C CA . GLY A 1 65 ? 0.299 9.856 10.475 1.00 97.50 65 GLY A CA 1
ATOM 447 C C . GLY A 1 65 ? -0.291 8.665 11.214 1.00 97.50 65 GLY A C 1
ATOM 448 O O . GLY A 1 65 ? -0.064 8.525 12.416 1.00 97.50 65 GLY A O 1
ATOM 449 N N . ASP A 1 66 ? -1.097 7.880 10.523 1.00 98.50 66 ASP A N 1
ATOM 450 C CA . ASP A 1 66 ? -1.971 6.867 11.086 1.00 98.50 66 ASP A CA 1
ATOM 451 C C . ASP A 1 66 ? -1.259 5.524 11.286 1.00 98.50 66 ASP A C 1
ATOM 453 O O . ASP A 1 66 ? -0.248 5.194 10.664 1.00 98.50 66 ASP A O 1
ATOM 457 N N . ARG A 1 67 ? -1.779 4.716 12.210 1.00 98.62 67 ARG A N 1
ATOM 458 C CA . ARG A 1 67 ? -1.259 3.385 12.541 1.00 98.62 67 ARG A CA 1
ATOM 459 C C . ARG A 1 67 ? -2.370 2.367 12.375 1.00 98.62 67 ARG A C 1
ATOM 461 O O . ARG A 1 67 ? -3.172 2.164 13.287 1.00 98.62 67 ARG A O 1
ATOM 468 N N . LEU A 1 68 ? -2.408 1.722 11.219 1.00 98.81 68 LEU A N 1
ATOM 469 C CA . LEU A 1 68 ? -3.492 0.829 10.830 1.00 98.81 68 LEU A CA 1
ATOM 470 C C . LEU A 1 68 ? -3.008 -0.622 10.840 1.00 98.81 68 LEU A C 1
ATOM 472 O O . LEU A 1 68 ? -1.910 -0.945 10.386 1.00 98.81 68 LEU A O 1
ATOM 476 N N . SER A 1 69 ? -3.803 -1.525 11.398 1.00 98.69 69 SER A N 1
ATOM 477 C CA . SER A 1 69 ? -3.485 -2.950 11.443 1.00 98.69 69 SER A CA 1
ATOM 478 C C . SER A 1 69 ? -4.707 -3.800 11.127 1.00 98.69 69 SER A C 1
ATOM 480 O O . SER A 1 69 ? -5.769 -3.633 11.731 1.00 98.69 69 SER A O 1
ATOM 482 N N . GLY A 1 70 ? -4.513 -4.733 10.200 1.00 98.44 70 GLY A N 1
ATOM 483 C CA . GLY A 1 70 ? -5.461 -5.777 9.855 1.00 98.44 70 GLY A CA 1
ATOM 484 C C . GLY A 1 70 ? -5.588 -6.848 10.939 1.00 98.44 70 GLY A C 1
ATOM 485 O O . GLY A 1 70 ? -5.142 -6.693 12.085 1.00 98.44 70 GLY A O 1
ATOM 486 N N . GLY A 1 71 ? -6.228 -7.947 10.572 1.00 97.50 71 GLY A N 1
ATOM 487 C CA . GLY A 1 71 ? -6.386 -9.155 11.367 1.00 97.50 71 GLY A CA 1
ATOM 488 C C . GLY A 1 71 ? -5.796 -10.370 10.657 1.00 97.50 71 GLY A C 1
ATOM 489 O O . GLY A 1 71 ? -4.905 -10.264 9.828 1.00 97.50 71 GLY A O 1
ATOM 490 N N . ALA A 1 72 ? -6.277 -11.557 11.013 1.00 96.62 72 ALA A N 1
ATOM 491 C CA . ALA A 1 72 ? -5.817 -12.815 10.422 1.00 96.62 72 ALA A CA 1
ATOM 492 C C . ALA A 1 72 ? -6.476 -13.189 9.073 1.00 96.62 72 ALA A C 1
ATOM 494 O O . ALA A 1 72 ? -6.305 -14.323 8.615 1.00 96.62 72 ALA A O 1
ATOM 495 N N . GLY A 1 73 ? -7.295 -12.314 8.490 1.00 97.19 73 GLY A N 1
ATOM 496 C CA . GLY A 1 73 ? -7.941 -12.543 7.199 1.00 97.19 73 GLY A CA 1
ATOM 49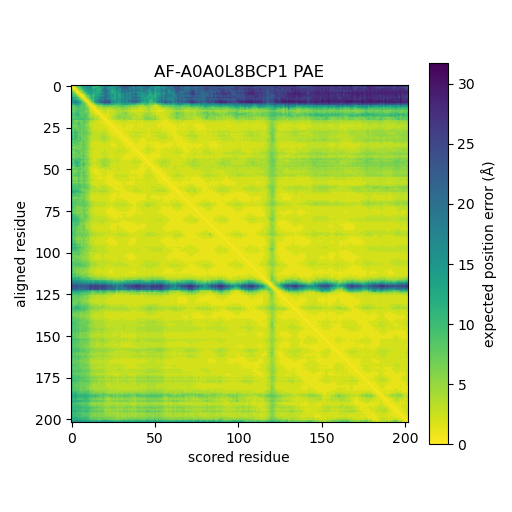7 C C . GLY A 1 73 ? -7.772 -11.340 6.284 1.00 97.19 73 GLY A C 1
ATOM 498 O O . GLY A 1 73 ? -7.427 -10.272 6.754 1.00 97.19 73 GLY A O 1
ATOM 499 N N . ASN A 1 74 ? -8.088 -11.519 5.003 1.00 98.44 74 ASN A N 1
ATOM 500 C CA . ASN A 1 74 ? -7.834 -10.529 3.959 1.00 98.44 74 ASN A CA 1
ATOM 501 C C . ASN A 1 74 ? -8.447 -9.154 4.269 1.00 98.44 74 ASN A C 1
ATOM 503 O O . ASN A 1 74 ? -9.672 -9.016 4.382 1.00 98.44 74 ASN A O 1
ATOM 507 N N . ASN A 1 75 ? -7.594 -8.140 4.317 1.00 98.69 75 ASN A N 1
ATOM 508 C CA . ASN A 1 75 ? -7.923 -6.768 4.648 1.00 98.69 75 ASN A CA 1
ATOM 509 C C . ASN A 1 75 ? -7.581 -5.792 3.521 1.00 98.69 75 ASN A C 1
ATOM 511 O O . ASN A 1 75 ? -6.763 -6.057 2.642 1.00 98.69 75 ASN A O 1
ATOM 515 N N . ILE A 1 76 ? -8.224 -4.625 3.562 1.00 98.62 76 ILE A N 1
ATOM 516 C CA . ILE A 1 76 ? -7.853 -3.474 2.736 1.00 98.62 76 ILE A CA 1
ATOM 517 C C . ILE A 1 76 ? -7.555 -2.310 3.672 1.00 98.62 76 ILE A C 1
ATOM 519 O O . ILE A 1 76 ? -8.449 -1.819 4.363 1.00 98.62 76 ILE A O 1
ATOM 523 N N . LEU A 1 77 ? -6.304 -1.868 3.693 1.00 98.81 77 LEU A N 1
ATOM 524 C CA . LEU A 1 77 ? -5.841 -0.781 4.546 1.00 98.81 77 LEU A CA 1
ATOM 525 C C . LEU A 1 77 ? -5.409 0.388 3.665 1.00 98.81 77 LEU A C 1
ATOM 527 O O . LEU A 1 77 ? -4.552 0.221 2.802 1.00 98.81 77 LEU A O 1
ATOM 531 N N . SER A 1 78 ? -5.990 1.564 3.885 1.00 98.38 78 SER A N 1
ATOM 532 C CA . SER A 1 78 ? -5.573 2.808 3.236 1.00 98.38 78 SER A CA 1
ATOM 533 C C . SER A 1 78 ? -5.145 3.814 4.297 1.00 98.38 78 SER A C 1
ATOM 535 O O . SER A 1 78 ? -5.961 4.124 5.155 1.00 98.38 78 SER A O 1
ATOM 537 N N . GLY A 1 79 ? -3.900 4.296 4.255 1.00 97.81 79 GLY A N 1
ATOM 538 C CA . GLY A 1 79 ? -3.362 5.284 5.199 1.00 97.81 79 GLY A CA 1
ATOM 539 C C . GLY A 1 79 ? -3.955 6.672 4.978 1.00 97.81 79 GLY A C 1
ATOM 540 O O . GLY A 1 79 ? -4.551 7.247 5.882 1.00 97.81 79 GLY A O 1
ATOM 541 N N . GLY A 1 80 ? -3.965 7.117 3.722 1.00 95.94 80 GLY A N 1
ATOM 542 C CA . GLY A 1 80 ? -4.613 8.360 3.321 1.00 95.94 80 GLY A CA 1
ATOM 543 C C . GLY A 1 80 ? -3.584 9.436 3.024 1.00 95.94 80 GLY A C 1
ATOM 544 O O . GLY A 1 80 ? -2.960 9.412 1.968 1.00 95.94 80 GLY A O 1
ATOM 545 N N . SER A 1 81 ? -3.479 10.456 3.865 1.00 94.62 81 SER A N 1
ATOM 546 C CA . SER A 1 81 ? -2.374 11.417 3.801 1.00 94.62 81 SER A CA 1
ATOM 547 C C . SER A 1 81 ? -1.666 11.440 5.140 1.00 94.62 81 SER A C 1
ATOM 549 O O . SER A 1 81 ? -2.334 11.374 6.156 1.00 94.62 81 SER A O 1
ATOM 551 N N . GLY A 1 82 ? -0.365 11.696 5.158 1.00 96.12 82 GLY A N 1
ATOM 552 C CA . GLY A 1 82 ? 0.428 11.583 6.375 1.00 96.12 82 GLY A CA 1
ATOM 553 C C . GLY A 1 82 ? 1.541 10.569 6.179 1.00 96.12 82 GLY A C 1
ATOM 554 O O . GLY A 1 82 ?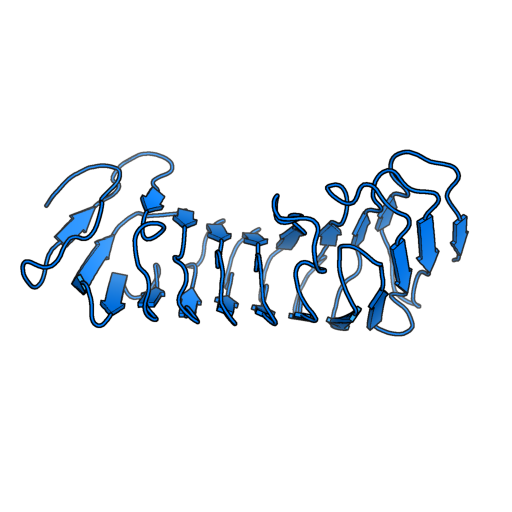 1.727 10.053 5.096 1.00 96.12 82 GLY A O 1
ATOM 555 N N . ASN A 1 83 ? 2.349 10.363 7.215 1.00 98.00 83 ASN A N 1
ATOM 556 C CA . ASN A 1 83 ? 3.345 9.296 7.191 1.00 98.00 83 ASN A CA 1
ATOM 557 C C . ASN A 1 83 ? 2.779 8.148 8.016 1.00 98.00 83 ASN A C 1
ATOM 559 O O . ASN A 1 83 ? 2.809 8.212 9.253 1.00 98.00 83 ASN A O 1
ATOM 563 N N . ASP A 1 84 ? 2.269 7.142 7.331 1.00 98.75 84 ASP A N 1
ATOM 564 C CA . ASP A 1 84 ? 1.439 6.101 7.902 1.00 98.75 84 ASP A CA 1
ATOM 565 C C . ASP A 1 84 ? 2.235 4.821 8.173 1.00 98.75 84 ASP A C 1
ATOM 567 O O . ASP A 1 84 ? 3.308 4.562 7.620 1.00 98.75 84 ASP A O 1
ATOM 571 N N . VAL A 1 85 ? 1.715 3.994 9.076 1.00 98.88 85 VAL A N 1
ATOM 572 C CA . VAL A 1 85 ? 2.227 2.651 9.355 1.00 98.88 85 VAL A CA 1
ATOM 573 C C . VAL A 1 85 ? 1.092 1.654 9.191 1.00 98.88 85 VAL A C 1
ATOM 575 O O . VAL A 1 85 ? 0.197 1.600 10.036 1.00 98.88 85 VAL A O 1
ATOM 578 N N . LEU A 1 86 ? 1.149 0.835 8.142 1.00 98.88 86 LEU A N 1
ATOM 579 C CA . LEU A 1 86 ? 0.140 -0.182 7.839 1.00 98.88 86 LEU A CA 1
ATOM 580 C C . LEU A 1 86 ? 0.721 -1.583 8.026 1.00 98.88 86 LEU A C 1
ATOM 582 O O . LEU A 1 86 ? 1.856 -1.862 7.638 1.00 98.88 86 LEU A O 1
ATOM 586 N N . ARG A 1 87 ? -0.075 -2.476 8.617 1.00 98.81 87 ARG A N 1
ATOM 587 C CA . ARG A 1 87 ? 0.283 -3.887 8.817 1.00 98.81 87 ARG A CA 1
ATOM 588 C C . ARG A 1 87 ? -0.869 -4.795 8.418 1.00 98.81 87 ARG A C 1
ATOM 590 O O . ARG A 1 87 ? -1.892 -4.767 9.099 1.00 98.81 87 ARG A O 1
ATOM 597 N N . GLY A 1 88 ? -0.681 -5.602 7.378 1.00 98.62 88 GLY A N 1
ATOM 598 C CA . GLY A 1 88 ? -1.674 -6.572 6.907 1.00 98.62 88 GLY A CA 1
ATOM 599 C C . GLY A 1 88 ? -1.932 -7.675 7.936 1.00 98.62 88 GLY A C 1
ATOM 600 O O . GLY A 1 88 ? -3.020 -7.774 8.498 1.00 98.62 88 GLY A O 1
ATOM 601 N N . ARG A 1 89 ? -0.842 -8.336 8.354 1.00 98.31 89 ARG A N 1
ATOM 602 C CA . ARG A 1 89 ? -0.772 -9.497 9.262 1.00 98.31 89 ARG A CA 1
ATOM 603 C C . ARG A 1 89 ? -1.023 -10.812 8.537 1.00 98.31 89 ARG A C 1
ATOM 605 O O . ARG A 1 89 ? -0.064 -11.454 8.125 1.00 98.31 89 ARG A O 1
ATOM 612 N N . GLY A 1 90 ? -2.243 -11.322 8.571 1.00 97.81 90 GLY A N 1
ATOM 613 C CA . GLY A 1 90 ? -2.546 -12.640 8.042 1.00 97.81 90 GLY A CA 1
ATOM 614 C C . GLY A 1 90 ? -3.604 -12.541 6.972 1.00 97.81 90 GLY A C 1
ATOM 615 O O . GLY A 1 90 ? -4.616 -11.895 7.189 1.00 97.81 90 GLY A O 1
ATOM 616 N N . GLY A 1 91 ? -3.433 -13.297 5.896 1.00 98.44 91 GLY A N 1
ATOM 617 C CA . GLY A 1 91 ? -4.362 -13.251 4.771 1.00 98.44 91 GLY A CA 1
ATOM 618 C C . GLY A 1 91 ? -3.736 -12.516 3.600 1.00 98.44 91 GLY A C 1
ATOM 619 O O . GLY A 1 91 ? -2.627 -12.027 3.703 1.00 98.44 91 GLY A O 1
ATOM 620 N N . ASP A 1 92 ? -4.427 -12.524 2.465 1.00 98.75 92 ASP A N 1
ATOM 621 C CA . ASP A 1 92 ? -3.958 -11.809 1.278 1.00 98.75 92 ASP A CA 1
ATOM 622 C C . ASP A 1 92 ? -4.508 -10.373 1.340 1.00 98.75 92 ASP A C 1
ATOM 624 O O . ASP A 1 92 ? -5.709 -10.164 1.108 1.00 98.75 92 ASP A O 1
ATOM 628 N N . ASP A 1 93 ? -3.656 -9.411 1.686 1.00 98.88 93 ASP A N 1
ATOM 629 C CA . ASP A 1 93 ? -4.044 -8.037 2.000 1.00 98.88 93 ASP A CA 1
ATOM 630 C C . ASP A 1 93 ? -3.777 -7.054 0.848 1.00 98.88 93 ASP A C 1
ATOM 632 O O . ASP A 1 93 ? -2.930 -7.265 -0.022 1.00 98.88 93 ASP A O 1
ATOM 636 N N . ILE A 1 94 ? -4.509 -5.936 0.841 1.00 98.88 94 ILE A N 1
ATOM 637 C CA . ILE A 1 94 ? -4.229 -4.776 -0.016 1.00 98.88 94 ILE A CA 1
ATOM 638 C C . ILE A 1 94 ? -3.845 -3.599 0.876 1.00 98.88 94 ILE A C 1
ATOM 640 O O . ILE A 1 94 ? -4.668 -3.112 1.655 1.00 98.88 94 ILE A O 1
ATOM 644 N N . LEU A 1 95 ? -2.609 -3.123 0.743 1.00 98.88 95 LEU A N 1
ATOM 645 C CA . LEU A 1 95 ? -2.077 -1.999 1.507 1.00 98.88 95 LEU A CA 1
ATOM 646 C C . LEU A 1 95 ? -1.850 -0.810 0.571 1.00 98.88 95 LEU A C 1
ATOM 648 O O . LEU A 1 95 ? -1.120 -0.915 -0.411 1.00 98.88 95 LEU A O 1
ATOM 652 N N . VAL A 1 96 ? -2.469 0.321 0.897 1.00 98.62 96 VAL A N 1
ATOM 653 C CA . VAL A 1 96 ? -2.307 1.607 0.212 1.00 98.62 96 VAL A CA 1
ATOM 654 C C . VAL A 1 96 ? -1.775 2.602 1.234 1.00 98.62 96 VAL A C 1
ATOM 656 O O . VAL A 1 96 ? -2.523 3.002 2.122 1.00 98.62 96 VAL A O 1
ATOM 659 N N . GLY A 1 97 ? -0.510 3.006 1.120 1.00 97.88 97 GLY A N 1
ATOM 660 C CA . GLY A 1 97 ? 0.048 4.068 1.965 1.00 97.88 97 GLY A CA 1
ATOM 661 C C . GLY A 1 97 ? -0.710 5.377 1.746 1.00 97.88 97 GLY A C 1
ATOM 662 O O . GLY A 1 97 ? -1.521 5.795 2.572 1.00 97.88 97 GLY A O 1
ATOM 663 N N . GLY A 1 98 ? -0.620 5.893 0.523 1.00 96.12 98 GLY A N 1
ATOM 664 C CA . GLY A 1 98 ? -1.269 7.134 0.129 1.00 96.12 98 GLY A CA 1
ATOM 665 C C . GLY A 1 98 ? -0.228 8.234 0.005 1.00 96.12 98 GLY A C 1
ATOM 666 O O . GLY A 1 98 ? 0.819 8.011 -0.579 1.00 96.12 98 GLY A O 1
ATOM 667 N N . ALA A 1 99 ? -0.550 9.444 0.454 1.00 95.00 99 ALA A N 1
ATOM 668 C CA . ALA A 1 99 ? 0.349 10.585 0.333 1.00 95.00 99 ALA A CA 1
ATOM 669 C C . ALA A 1 99 ? 1.204 10.778 1.594 1.00 95.00 99 ALA A C 1
ATOM 671 O O . ALA A 1 99 ? 0.683 11.212 2.614 1.00 95.00 99 ALA A O 1
ATOM 672 N N . GLY A 1 100 ? 2.517 10.654 1.479 1.00 95.69 100 GLY A N 1
ATOM 673 C CA . GLY A 1 100 ? 3.523 10.857 2.514 1.00 95.69 100 GLY A CA 1
ATOM 674 C C . GLY A 1 100 ? 4.537 9.721 2.494 1.00 95.69 100 GLY A C 1
ATOM 675 O O . GLY A 1 100 ? 4.587 8.963 1.547 1.00 95.69 100 GLY A O 1
ATOM 676 N N . ASN A 1 101 ? 5.436 9.664 3.474 1.00 97.75 101 ASN A N 1
ATOM 677 C CA . ASN A 1 101 ? 6.428 8.588 3.525 1.00 97.75 101 ASN A CA 1
ATOM 678 C C . ASN A 1 101 ? 5.936 7.498 4.472 1.00 97.75 101 ASN A C 1
ATOM 680 O O . ASN A 1 101 ? 6.026 7.667 5.697 1.00 97.75 101 ASN A O 1
ATOM 684 N N . ASP A 1 102 ? 5.492 6.390 3.903 1.00 98.69 102 ASP A N 1
ATOM 685 C CA . ASP A 1 102 ? 4.778 5.350 4.623 1.00 98.69 102 ASP A CA 1
ATOM 686 C C . ASP A 1 102 ? 5.669 4.153 4.965 1.00 98.69 102 ASP A C 1
ATOM 688 O O . ASP A 1 102 ? 6.775 3.959 4.454 1.00 98.69 102 ASP A O 1
ATOM 692 N N . THR A 1 103 ? 5.208 3.340 5.911 1.00 98.88 103 THR A N 1
ATOM 693 C CA . THR A 1 103 ? 5.796 2.039 6.235 1.00 98.88 103 THR A CA 1
ATOM 694 C C . THR A 1 103 ? 4.725 0.964 6.144 1.00 98.88 103 THR A C 1
ATOM 696 O O . THR A 1 103 ? 3.788 0.951 6.942 1.00 98.88 103 THR A O 1
ATOM 699 N N . LEU A 1 104 ? 4.880 0.048 5.192 1.00 98.88 104 LEU A N 1
ATOM 700 C CA . LEU A 1 104 ? 3.903 -0.986 4.865 1.00 98.88 104 LEU A CA 1
ATOM 701 C C . LEU A 1 104 ? 4.516 -2.370 5.122 1.00 98.88 104 LEU A C 1
ATOM 703 O O . LEU A 1 104 ? 5.559 -2.705 4.564 1.00 98.88 104 LEU A O 1
ATOM 707 N N . GLU A 1 105 ? 3.867 -3.177 5.960 1.00 98.88 105 GLU A N 1
ATOM 708 C CA . GLU A 1 105 ? 4.276 -4.559 6.253 1.00 98.88 105 GLU A CA 1
ATOM 709 C C . GLU A 1 105 ? 3.141 -5.531 5.889 1.00 98.88 105 GLU A C 1
ATOM 711 O O . GLU A 1 105 ? 2.078 -5.497 6.517 1.00 98.88 105 GLU A O 1
ATOM 716 N N . GLY A 1 106 ? 3.377 -6.425 4.927 1.00 98.56 106 GLY A N 1
ATOM 717 C CA . GLY A 1 106 ? 2.422 -7.469 4.528 1.00 98.56 106 GLY A CA 1
ATOM 718 C C . GLY A 1 106 ? 2.269 -8.535 5.616 1.00 98.56 106 GLY A C 1
ATOM 719 O O . GLY A 1 106 ? 1.253 -8.601 6.310 1.00 98.56 106 GLY A O 1
ATOM 720 N N . ASN A 1 107 ? 3.395 -9.169 5.961 1.00 98.56 107 ASN A N 1
ATOM 721 C CA . ASN A 1 107 ? 3.557 -10.285 6.904 1.00 98.56 107 ASN A CA 1
ATOM 722 C C . ASN A 1 107 ? 3.317 -11.652 6.263 1.00 98.56 107 ASN A C 1
ATOM 724 O O . ASN A 1 107 ? 4.275 -12.243 5.783 1.00 98.56 107 ASN A O 1
ATOM 728 N N . THR A 1 108 ? 2.124 -12.232 6.392 1.00 98.38 108 THR A N 1
ATOM 729 C CA . THR A 1 108 ? 1.851 -13.588 5.901 1.00 98.38 108 THR A CA 1
ATOM 730 C C . THR A 1 108 ? 0.664 -13.583 4.962 1.00 98.38 108 THR A C 1
ATOM 732 O O . THR A 1 108 ? -0.438 -13.258 5.387 1.00 98.38 108 THR A O 1
ATOM 735 N N . GLY A 1 109 ? 0.859 -14.118 3.765 1.00 98.50 109 GLY A N 1
ATOM 736 C CA . GLY A 1 109 ? -0.159 -14.112 2.719 1.00 98.50 109 GLY A CA 1
ATOM 737 C C . GLY A 1 109 ? 0.421 -13.477 1.469 1.00 98.50 109 GLY A C 1
ATOM 738 O O . GLY A 1 109 ? 1.554 -13.030 1.490 1.00 98.50 109 GLY A O 1
ATOM 739 N N . ASN A 1 110 ? -0.288 -13.555 0.348 1.00 98.62 110 ASN A N 1
ATOM 740 C CA . ASN A 1 110 ? 0.183 -12.909 -0.873 1.00 98.62 110 ASN A CA 1
ATOM 741 C C . ASN A 1 110 ? -0.375 -11.490 -0.904 1.00 98.62 110 ASN A C 1
ATOM 743 O O . ASN A 1 110 ? -1.519 -11.286 -1.327 1.00 98.62 110 ASN A O 1
ATOM 747 N N . ASP A 1 111 ? 0.424 -10.532 -0.458 1.00 98.88 111 ASP A N 1
ATOM 748 C CA . ASP A 1 111 ? -0.022 -9.164 -0.262 1.00 98.88 111 ASP A CA 1
ATOM 749 C C . ASP A 1 111 ? 0.196 -8.311 -1.514 1.00 98.88 111 ASP A C 1
ATOM 751 O O . ASP A 1 111 ? 1.056 -8.564 -2.364 1.00 98.88 111 ASP A O 1
ATOM 755 N N . THR A 1 112 ? -0.632 -7.280 -1.660 1.00 98.88 112 THR A N 1
ATOM 756 C CA . THR A 1 112 ? -0.510 -6.276 -2.718 1.00 98.88 112 THR A CA 1
ATOM 757 C C . THR A 1 112 ? -0.303 -4.899 -2.108 1.00 98.88 112 THR A C 1
ATOM 759 O O . THR A 1 112 ? -1.191 -4.351 -1.455 1.00 98.88 112 THR A O 1
ATOM 762 N N . PHE A 1 113 ? 0.853 -4.307 -2.385 1.00 98.81 113 PHE A N 1
ATOM 763 C CA . PHE A 1 113 ? 1.170 -2.920 -2.066 1.00 98.81 113 PHE A CA 1
ATOM 764 C C . PHE A 1 113 ? 0.767 -2.057 -3.256 1.00 98.81 113 PHE A C 1
ATOM 766 O O . PHE A 1 113 ? 1.455 -2.027 -4.277 1.00 98.81 113 PHE A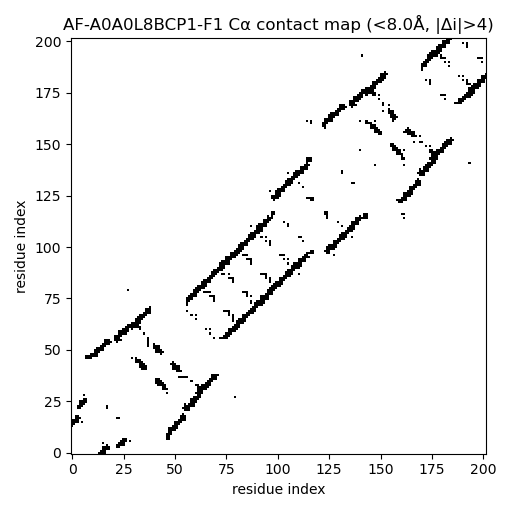 O 1
ATOM 773 N N . LEU A 1 114 ? -0.400 -1.426 -3.153 1.00 98.62 114 LEU A N 1
ATOM 774 C CA . LEU A 1 114 ? -1.006 -0.675 -4.241 1.00 98.62 114 LEU A CA 1
ATOM 775 C C . LEU A 1 114 ? -0.653 0.807 -4.127 1.00 98.62 114 LEU A C 1
ATOM 777 O O . LEU A 1 114 ? -1.083 1.505 -3.209 1.00 98.62 114 LEU A O 1
ATOM 781 N N . VAL A 1 115 ? 0.060 1.287 -5.136 1.00 97.25 115 VAL A N 1
ATOM 782 C CA . VAL A 1 115 ? 0.379 2.698 -5.347 1.00 97.25 115 VAL A CA 1
ATOM 783 C C . VAL A 1 115 ? -0.876 3.439 -5.801 1.00 97.25 115 VAL A C 1
ATOM 785 O O . VAL A 1 115 ? -1.561 3.029 -6.746 1.00 9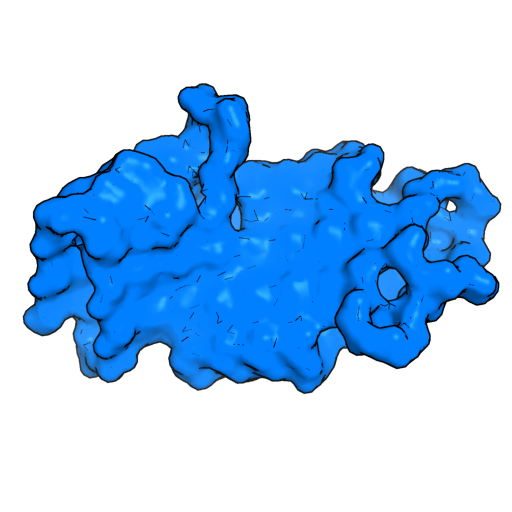7.25 115 VAL A O 1
ATOM 788 N N . VAL A 1 116 ? -1.164 4.582 -5.178 1.00 93.94 116 VAL A N 1
ATOM 789 C CA . VAL A 1 116 ? -2.257 5.473 -5.585 1.00 93.94 116 VAL A CA 1
ATOM 790 C C . VAL A 1 116 ? -1.726 6.887 -5.736 1.00 93.94 116 VAL A C 1
ATOM 792 O O . VAL A 1 116 ? -1.276 7.495 -4.776 1.00 93.94 116 VAL A O 1
ATOM 795 N N . ILE A 1 117 ? -1.859 7.448 -6.940 1.00 89.94 117 ILE A N 1
ATOM 796 C CA . ILE A 1 117 ? -1.340 8.786 -7.236 1.00 89.94 117 ILE A CA 1
ATOM 797 C C . ILE A 1 117 ? -2.294 9.867 -6.698 1.00 89.94 117 ILE A C 1
ATOM 799 O O . ILE A 1 117 ? -3.456 9.918 -7.135 1.00 89.94 117 ILE A O 1
ATOM 803 N N . PRO A 1 118 ? -1.833 10.766 -5.806 1.00 81.81 118 PRO A N 1
ATOM 804 C CA . PRO A 1 118 ? -2.642 11.860 -5.295 1.00 81.81 118 PRO A CA 1
ATOM 805 C C . PRO A 1 118 ? -3.128 12.779 -6.427 1.00 81.81 118 PRO A C 1
ATOM 807 O O . PRO A 1 118 ? -2.390 13.081 -7.371 1.00 81.81 118 PRO A O 1
ATOM 810 N N . PRO A 1 119 ? -4.382 13.265 -6.370 1.00 70.56 119 PRO A N 1
ATOM 811 C CA . PRO A 1 119 ? -4.937 14.125 -7.412 1.00 70.56 119 PRO A CA 1
ATOM 812 C C . PRO A 1 119 ? -4.264 15.506 -7.473 1.00 70.56 119 PRO A C 1
ATOM 814 O O . PRO A 1 119 ? -4.376 16.200 -8.490 1.00 70.56 119 PRO A O 1
ATOM 817 N N . ASP A 1 120 ? -3.576 15.935 -6.411 1.00 66.44 120 ASP A N 1
ATOM 818 C CA . ASP A 1 120 ? -2.746 17.132 -6.410 1.00 66.44 120 ASP A CA 1
ATOM 819 C C . ASP A 1 120 ? -1.342 16.805 -6.936 1.00 66.44 120 ASP A C 1
ATOM 821 O O . ASP A 1 120 ? -0.381 16.644 -6.197 1.00 66.44 120 ASP A O 1
ATOM 825 N N . ALA A 1 121 ? -1.240 16.772 -8.268 1.00 52.25 121 ALA A N 1
ATOM 826 C CA . ALA A 1 121 ? -0.059 16.489 -9.097 1.00 52.25 121 ALA A CA 1
ATOM 827 C C . ALA A 1 121 ? 1.171 17.424 -8.906 1.00 52.25 121 ALA A C 1
ATOM 829 O O . ALA A 1 121 ? 1.866 17.767 -9.866 1.00 52.25 121 ALA A O 1
ATOM 830 N N . SER A 1 122 ? 1.423 17.907 -7.691 1.00 58.25 122 SER A N 1
ATOM 831 C CA . SER A 1 122 ? 2.573 18.721 -7.296 1.00 58.25 122 SER A CA 1
ATOM 832 C C . SER A 1 122 ? 3.717 17.917 -6.665 1.00 58.25 122 SER A C 1
ATOM 834 O O . SER A 1 122 ? 4.780 18.504 -6.447 1.00 58.25 122 SER A O 1
ATOM 836 N N . GLY A 1 123 ? 3.538 16.620 -6.400 1.00 70.62 123 GLY A N 1
ATOM 837 C CA . GLY A 1 123 ? 4.546 15.742 -5.797 1.00 70.62 123 GLY A CA 1
ATOM 838 C C . GLY A 1 123 ? 4.337 14.268 -6.153 1.00 70.62 123 GLY A C 1
ATOM 839 O O . GLY A 1 123 ? 3.390 13.946 -6.870 1.00 70.62 123 GLY A O 1
ATOM 840 N N . SER A 1 124 ? 5.249 13.414 -5.683 1.00 87.69 124 SER A N 1
ATOM 841 C CA . SER A 1 124 ? 5.020 11.968 -5.612 1.00 87.69 124 SER A CA 1
ATOM 842 C C . SER A 1 124 ? 4.026 11.637 -4.497 1.00 87.69 124 SER A C 1
ATOM 844 O O . SER A 1 124 ? 3.730 12.502 -3.667 1.00 87.69 124 SER A O 1
ATOM 846 N N . ASP A 1 125 ? 3.525 10.407 -4.480 1.00 92.00 125 ASP A N 1
ATOM 847 C CA . ASP A 1 125 ? 2.820 9.843 -3.332 1.00 92.00 125 ASP A CA 1
ATOM 848 C C . ASP A 1 125 ? 3.731 9.745 -2.104 1.00 92.00 125 ASP A C 1
ATOM 850 O O . ASP A 1 125 ? 3.300 10.152 -1.041 1.00 92.00 125 ASP A O 1
ATOM 854 N N . GLY A 1 126 ? 5.011 9.408 -2.240 1.00 94.75 126 GLY A N 1
ATOM 855 C CA . GLY A 1 126 ? 5.837 9.181 -1.064 1.00 94.75 126 GLY A CA 1
ATOM 856 C C . GLY A 1 126 ? 7.273 8.825 -1.360 1.00 94.75 126 GLY A C 1
ATOM 857 O O . GLY A 1 126 ? 7.736 8.976 -2.481 1.00 94.75 126 GLY A O 1
ATOM 858 N N . ASN A 1 127 ? 8.006 8.446 -0.319 1.00 97.50 127 ASN A N 1
ATOM 859 C CA . ASN A 1 127 ? 9.182 7.587 -0.417 1.00 97.50 127 ASN A CA 1
ATOM 860 C C . ASN A 1 127 ? 8.983 6.527 0.663 1.00 97.50 127 ASN A C 1
ATOM 862 O O . ASN A 1 127 ? 9.240 6.798 1.847 1.00 97.50 127 ASN A O 1
ATOM 866 N N . ASP A 1 128 ? 8.531 5.356 0.254 1.00 98.50 128 ASP A N 1
ATOM 867 C CA . ASP A 1 128 ? 7.951 4.390 1.169 1.00 98.50 128 ASP A CA 1
ATOM 868 C C . ASP A 1 128 ? 8.934 3.289 1.547 1.00 98.50 128 ASP A C 1
ATOM 870 O O . ASP A 1 128 ? 9.903 2.974 0.846 1.00 98.50 128 ASP A O 1
ATOM 874 N N . LEU A 1 129 ? 8.691 2.700 2.714 1.00 98.81 129 LEU A N 1
ATOM 875 C CA . LEU A 1 129 ? 9.352 1.491 3.169 1.00 98.81 129 LEU A CA 1
ATOM 876 C C . LEU A 1 129 ? 8.358 0.337 3.111 1.00 98.81 129 LEU A C 1
ATOM 878 O O . LEU A 1 129 ? 7.398 0.310 3.877 1.00 98.81 129 LEU A O 1
ATOM 882 N N . ILE A 1 130 ? 8.627 -0.634 2.248 1.00 98.88 130 ILE A N 1
ATOM 883 C CA . ILE A 1 130 ? 7.722 -1.747 1.977 1.00 98.88 130 ILE A CA 1
ATOM 884 C C . ILE A 1 130 ? 8.425 -3.067 2.275 1.00 98.88 130 ILE A C 1
ATOM 886 O O . ILE A 1 130 ? 9.532 -3.319 1.791 1.00 98.88 130 ILE A O 1
ATOM 890 N N . ASP A 1 131 ? 7.772 -3.912 3.069 1.00 98.81 131 ASP A N 1
ATOM 891 C CA . ASP A 1 131 ? 8.248 -5.248 3.416 1.00 98.81 131 ASP A CA 1
ATOM 892 C C . ASP A 1 131 ? 7.128 -6.288 3.273 1.00 98.81 131 ASP A C 1
ATOM 894 O O . ASP A 1 131 ? 6.212 -6.350 4.103 1.00 98.81 131 ASP A O 1
ATOM 898 N N . GLY A 1 132 ? 7.213 -7.122 2.233 1.00 98.31 132 GLY A N 1
ATOM 899 C CA . GLY A 1 132 ? 6.281 -8.234 2.010 1.00 98.31 132 GLY A CA 1
ATOM 900 C C . GLY A 1 132 ? 6.357 -9.310 3.097 1.00 98.31 132 GLY A C 1
ATOM 901 O O . GLY A 1 132 ? 5.339 -9.798 3.574 1.00 98.31 132 GLY A O 1
ATOM 902 N N . ASN A 1 133 ? 7.551 -9.528 3.661 1.00 98.44 133 ASN A N 1
ATOM 903 C CA . ASN A 1 133 ? 7.888 -10.632 4.563 1.00 98.44 133 ASN A CA 1
ATOM 904 C C . ASN A 1 133 ? 7.768 -12.036 3.934 1.00 98.44 133 ASN A C 1
ATOM 906 O O . ASN A 1 133 ? 8.720 -12.500 3.304 1.00 98.44 133 ASN A O 1
ATOM 910 N N . GLU A 1 134 ? 6.714 -12.793 4.251 1.00 96.75 134 GLU A N 1
ATOM 911 C CA . GLU A 1 134 ? 6.564 -14.197 3.866 1.00 96.75 134 GLU A CA 1
ATOM 912 C C . GLU A 1 134 ? 5.520 -14.355 2.758 1.00 96.75 134 GLU A C 1
ATOM 914 O O . GLU A 1 134 ? 4.429 -13.823 2.868 1.00 96.75 134 GLU A O 1
ATOM 919 N N . ALA A 1 135 ? 5.787 -15.289 1.838 1.00 97.44 135 ALA A N 1
ATOM 920 C CA . ALA A 1 135 ? 4.967 -15.662 0.679 1.00 97.44 135 ALA A CA 1
ATOM 921 C C . ALA A 1 135 ? 5.335 -14.883 -0.592 1.00 97.44 135 ALA A C 1
ATOM 923 O O . ALA A 1 135 ? 6.528 -14.776 -0.860 1.00 97.44 135 ALA A O 1
ATOM 924 N N . VAL A 1 136 ? 4.371 -14.599 -1.472 1.00 97.75 136 VAL A N 1
ATOM 925 C CA . VAL A 1 136 ? 4.619 -13.980 -2.781 1.00 97.75 136 VAL A CA 1
ATOM 926 C C . VAL A 1 136 ? 3.888 -12.657 -2.818 1.00 97.75 136 VAL A C 1
ATOM 928 O O . VAL A 1 136 ? 2.673 -12.630 -3.017 1.00 97.75 136 VAL A O 1
ATOM 931 N N . ASP A 1 137 ? 4.649 -11.582 -2.707 1.00 98.62 137 ASP A N 1
ATOM 932 C CA . ASP A 1 137 ? 4.098 -10.243 -2.556 1.00 98.62 137 ASP A CA 1
ATOM 933 C C . ASP A 1 137 ? 4.270 -9.419 -3.823 1.00 98.62 137 ASP A C 1
ATOM 935 O O . ASP A 1 137 ? 5.200 -9.624 -4.607 1.00 98.62 137 ASP A O 1
ATOM 939 N N . THR A 1 138 ? 3.347 -8.490 -4.058 1.00 98.75 138 THR A N 1
ATOM 940 C CA . THR A 1 138 ? 3.311 -7.676 -5.276 1.00 98.75 138 THR A CA 1
ATOM 941 C C . THR A 1 138 ? 3.353 -6.191 -4.954 1.00 98.75 138 THR A C 1
ATOM 943 O O . THR A 1 138 ? 2.489 -5.681 -4.248 1.00 98.75 138 THR A O 1
ATOM 946 N N . TYR A 1 139 ? 4.309 -5.479 -5.547 1.00 98.75 139 TYR A N 1
ATOM 947 C CA . TYR A 1 139 ? 4.277 -4.023 -5.655 1.00 98.75 139 TYR A CA 1
ATOM 948 C C . TYR A 1 139 ? 3.539 -3.625 -6.943 1.00 98.75 139 TYR A C 1
ATOM 950 O O . TYR A 1 139 ? 3.959 -3.991 -8.047 1.00 98.75 139 TYR A O 1
ATOM 958 N N . ASP A 1 140 ? 2.419 -2.914 -6.813 1.00 98.81 140 ASP A N 1
ATOM 959 C CA . ASP A 1 140 ? 1.526 -2.563 -7.920 1.00 98.81 140 ASP A CA 1
ATOM 960 C C . ASP A 1 140 ? 1.510 -1.050 -8.175 1.00 98.81 140 ASP A C 1
ATOM 962 O O . ASP A 1 140 ? 0.814 -0.297 -7.494 1.00 98.81 140 ASP A O 1
ATOM 966 N N . ALA A 1 141 ? 2.246 -0.619 -9.205 1.00 98.06 141 ALA A N 1
ATOM 967 C CA . ALA A 1 141 ? 2.297 0.759 -9.687 1.00 98.06 141 ALA A CA 1
ATOM 968 C C . ALA A 1 141 ? 1.338 1.041 -10.857 1.00 98.06 141 ALA A C 1
ATOM 970 O O . ALA A 1 141 ? 1.493 2.047 -11.552 1.00 98.06 141 ALA A O 1
ATOM 971 N N . SER A 1 142 ? 0.317 0.208 -11.088 1.00 97.75 142 SER A N 1
ATOM 972 C CA . SER A 1 142 ? -0.604 0.337 -12.233 1.00 97.75 142 SER A CA 1
ATOM 973 C C . SER A 1 142 ? -1.361 1.669 -12.310 1.00 97.75 142 SER A C 1
ATOM 975 O O . SER A 1 142 ? -1.860 2.057 -13.376 1.00 97.75 142 SER A O 1
ATOM 977 N N . ALA A 1 143 ? -1.450 2.403 -11.197 1.00 95.31 143 ALA A N 1
ATOM 978 C CA . ALA A 1 143 ? -2.024 3.743 -11.153 1.00 95.31 143 ALA A CA 1
ATOM 979 C C . ALA A 1 143 ? -1.103 4.828 -11.740 1.00 95.31 143 ALA A C 1
ATOM 981 O O . ALA A 1 143 ? -1.615 5.868 -12.175 1.00 95.31 143 ALA A O 1
ATOM 982 N N . ALA A 1 144 ? 0.213 4.592 -11.786 1.00 95.81 144 ALA A N 1
ATOM 983 C CA . ALA A 1 144 ? 1.184 5.532 -12.326 1.00 95.81 144 ALA A CA 1
ATOM 984 C C . ALA A 1 144 ? 0.892 5.814 -13.807 1.00 95.81 144 ALA A C 1
ATOM 986 O O . ALA A 1 144 ? 0.618 4.929 -14.620 1.00 95.81 144 ALA A O 1
ATOM 987 N N . THR A 1 145 ? 0.901 7.090 -14.164 1.00 95.00 145 THR A N 1
ATOM 988 C CA . THR A 1 145 ? 0.706 7.577 -15.531 1.00 95.00 145 THR A CA 1
ATOM 989 C C . THR A 1 145 ? 2.018 7.914 -16.231 1.00 95.00 145 THR A C 1
ATOM 991 O O . THR A 1 145 ? 2.045 8.035 -17.458 1.00 95.00 145 THR A O 1
ATOM 994 N N . GLN A 1 146 ? 3.093 8.069 -15.462 1.00 94.81 146 GLN A N 1
ATOM 995 C CA . GLN A 1 146 ? 4.455 8.279 -15.934 1.00 94.81 146 GLN A CA 1
ATOM 996 C C . GLN A 1 146 ? 5.292 7.005 -15.778 1.00 94.81 146 GLN A C 1
ATOM 998 O O . GLN A 1 146 ? 4.893 6.074 -15.090 1.00 94.81 146 GLN A O 1
ATOM 1003 N N . ALA A 1 147 ? 6.451 6.985 -16.439 1.00 97.25 147 ALA A N 1
ATOM 1004 C CA . ALA A 1 147 ? 7.365 5.851 -16.385 1.00 97.25 147 ALA A CA 1
ATOM 1005 C C . ALA A 1 147 ? 7.898 5.613 -14.965 1.00 97.25 147 ALA A C 1
ATOM 1007 O O . ALA A 1 147 ? 8.295 6.569 -14.285 1.00 97.25 147 ALA A O 1
ATOM 1008 N N . VAL A 1 148 ? 7.977 4.342 -14.580 1.00 98.25 148 VAL A N 1
ATOM 1009 C CA . VAL A 1 148 ? 8.566 3.866 -13.327 1.00 98.25 148 VAL A CA 1
ATOM 1010 C C . VAL A 1 148 ? 9.721 2.899 -13.590 1.00 98.25 148 VAL A C 1
ATOM 1012 O O . VAL A 1 148 ? 9.793 2.220 -14.619 1.00 98.25 148 VAL A O 1
ATOM 1015 N N . VAL A 1 149 ? 10.658 2.846 -12.647 1.00 98.62 149 VAL A N 1
ATOM 1016 C CA . VAL A 1 149 ? 11.744 1.866 -12.611 1.00 98.62 149 VAL A CA 1
ATOM 1017 C C . VAL A 1 149 ? 11.579 1.034 -11.350 1.00 98.62 149 VAL A C 1
ATOM 1019 O O . VAL A 1 149 ? 11.821 1.536 -10.258 1.00 98.62 149 VAL A O 1
ATOM 1022 N N . ILE A 1 150 ? 11.189 -0.228 -11.498 1.00 98.75 150 ILE A N 1
ATOM 1023 C CA . ILE A 1 150 ? 11.058 -1.179 -10.392 1.00 98.75 150 ILE A CA 1
ATOM 1024 C C . ILE A 1 150 ? 12.199 -2.186 -10.508 1.00 98.75 150 ILE A C 1
ATOM 1026 O O . ILE A 1 150 ? 12.278 -2.943 -11.472 1.00 98.75 150 ILE A O 1
ATOM 1030 N N . ASP A 1 151 ? 13.105 -2.186 -9.540 1.00 98.62 151 ASP A N 1
ATOM 1031 C CA . ASP A 1 151 ? 14.278 -3.050 -9.504 1.00 98.62 151 ASP A CA 1
ATOM 1032 C C . ASP A 1 151 ? 14.252 -3.923 -8.249 1.00 98.62 151 ASP A C 1
ATOM 1034 O O . ASP A 1 151 ? 14.612 -3.482 -7.156 1.00 98.62 151 ASP A O 1
ATOM 1038 N N . LEU A 1 152 ? 13.814 -5.173 -8.415 1.00 98.38 152 LEU A N 1
ATOM 1039 C CA . LEU A 1 152 ? 13.703 -6.144 -7.328 1.00 98.38 152 LEU A CA 1
ATOM 1040 C C . LEU A 1 152 ? 15.078 -6.668 -6.877 1.00 98.38 152 LEU A C 1
ATOM 1042 O O . LEU A 1 152 ? 15.227 -7.027 -5.713 1.00 98.38 152 LEU A O 1
ATOM 1046 N N . ASP A 1 153 ? 16.109 -6.653 -7.737 1.00 98.19 153 ASP A N 1
ATOM 1047 C CA . ASP A 1 153 ? 17.486 -7.031 -7.352 1.00 98.19 153 ASP A CA 1
ATOM 1048 C C . ASP A 1 153 ? 18.096 -6.000 -6.394 1.00 98.19 153 ASP A C 1
ATOM 1050 O O . ASP A 1 153 ? 18.827 -6.333 -5.456 1.00 98.19 153 ASP A O 1
ATOM 1054 N N . ARG A 1 154 ? 17.771 -4.722 -6.610 1.00 98.06 154 ARG A N 1
ATOM 1055 C CA . ARG A 1 154 ? 18.181 -3.617 -5.737 1.00 98.06 154 ARG A CA 1
ATOM 1056 C C . ARG A 1 154 ? 17.209 -3.356 -4.591 1.00 98.06 154 ARG A C 1
ATOM 1058 O O . ARG A 1 154 ? 17.603 -2.660 -3.653 1.00 98.06 154 ARG A O 1
ATOM 1065 N N . GLY A 1 155 ? 15.992 -3.888 -4.670 1.00 98.31 155 GLY A N 1
ATOM 1066 C CA . GLY A 1 155 ? 14.910 -3.608 -3.733 1.00 98.31 155 GLY A CA 1
ATOM 1067 C C . GLY A 1 155 ? 14.444 -2.156 -3.810 1.00 98.31 155 GLY A C 1
ATOM 1068 O O . GLY A 1 155 ? 14.329 -1.500 -2.784 1.00 98.31 155 GLY A O 1
ATOM 1069 N N . THR A 1 156 ? 14.251 -1.599 -5.004 1.00 98.69 156 THR A N 1
ATOM 1070 C CA . THR A 1 156 ? 13.871 -0.185 -5.175 1.00 98.69 156 THR A CA 1
ATOM 1071 C C . THR A 1 156 ? 12.765 -0.012 -6.202 1.00 98.69 156 THR A C 1
ATOM 1073 O O . THR A 1 156 ? 12.807 -0.674 -7.237 1.00 98.69 156 THR A O 1
ATOM 1076 N N . ALA A 1 157 ? 11.853 0.932 -5.981 1.00 98.56 157 ALA A N 1
ATOM 1077 C CA . ALA A 1 157 ? 10.964 1.456 -7.018 1.00 98.56 157 ALA A CA 1
ATOM 1078 C C . ALA A 1 157 ? 11.108 2.979 -7.096 1.00 98.56 157 ALA A C 1
ATOM 1080 O O . ALA A 1 157 ? 11.075 3.663 -6.081 1.00 98.56 157 ALA A O 1
ATOM 1081 N N . GLU A 1 158 ? 11.343 3.515 -8.293 1.00 98.06 158 GLU A N 1
ATOM 1082 C CA . GLU A 1 158 ? 11.593 4.942 -8.501 1.00 98.06 158 GLU A CA 1
ATOM 1083 C C . GLU A 1 158 ? 10.731 5.504 -9.640 1.00 98.06 158 GLU A C 1
ATOM 1085 O O . GLU A 1 158 ? 10.665 4.938 -10.735 1.00 98.06 158 GLU A O 1
ATOM 1090 N N . GLY A 1 159 ? 10.122 6.670 -9.430 1.00 95.94 159 GLY A N 1
ATOM 1091 C CA . GLY A 1 159 ? 9.351 7.373 -10.451 1.00 95.94 159 GLY A CA 1
ATOM 1092 C C . GLY A 1 159 ? 8.921 8.770 -10.013 1.00 95.94 159 GLY A C 1
ATOM 1093 O O . GLY A 1 159 ? 8.955 9.128 -8.843 1.00 95.94 159 GLY A O 1
ATOM 1094 N N . ALA A 1 160 ? 8.514 9.608 -10.969 1.00 93.50 160 ALA A N 1
ATOM 1095 C CA . ALA A 1 160 ? 8.117 10.986 -10.656 1.00 93.50 160 ALA A CA 1
ATOM 1096 C C . ALA A 1 160 ? 6.839 11.066 -9.800 1.00 93.50 160 ALA A C 1
ATOM 1098 O O . ALA A 1 160 ? 6.653 12.045 -9.081 1.00 93.50 160 ALA A O 1
ATOM 1099 N N . GLU A 1 161 ? 5.968 10.063 -9.918 1.00 94.44 161 GLU A N 1
ATOM 1100 C CA . GLU A 1 161 ? 4.672 9.992 -9.234 1.00 94.44 161 GLU A CA 1
ATOM 1101 C C . GLU A 1 161 ? 4.705 9.075 -8.013 1.00 94.44 161 GLU A C 1
ATOM 1103 O O . GLU A 1 161 ? 3.930 9.320 -7.101 1.00 94.44 161 GLU A O 1
ATOM 1108 N N . ILE A 1 162 ? 5.615 8.094 -7.995 1.00 95.31 162 ILE A N 1
ATOM 1109 C CA . ILE A 1 162 ? 5.772 7.112 -6.906 1.00 95.31 162 ILE A CA 1
ATOM 1110 C C . ILE A 1 162 ? 6.935 7.442 -5.949 1.00 95.31 162 ILE A C 1
ATOM 1112 O O . ILE A 1 162 ? 7.217 6.743 -4.995 1.00 95.31 162 ILE A O 1
ATOM 1116 N N . GLY A 1 163 ? 7.727 8.465 -6.288 1.00 95.62 163 GLY A N 1
ATOM 1117 C CA . GLY A 1 163 ? 8.927 8.837 -5.545 1.00 95.62 163 GLY A CA 1
ATOM 1118 C C . GLY A 1 163 ? 10.029 7.782 -5.596 1.00 95.62 163 GLY A C 1
ATOM 1119 O O . GLY A 1 163 ? 10.465 7.410 -6.685 1.00 95.62 163 GLY A O 1
ATOM 1120 N N . SER A 1 164 ? 10.583 7.423 -4.440 1.00 97.31 164 SER A N 1
ATOM 1121 C CA . SER A 1 164 ? 11.742 6.537 -4.286 1.00 97.31 164 SER A CA 1
ATOM 1122 C C . SER A 1 164 ? 11.536 5.595 -3.104 1.00 97.31 164 SER A C 1
ATOM 1124 O O . SER A 1 164 ? 11.951 5.897 -1.979 1.00 97.31 164 SER A O 1
ATOM 1126 N N . ASP A 1 165 ? 11.006 4.419 -3.396 1.00 98.56 165 ASP A N 1
ATOM 1127 C CA . ASP A 1 165 ? 10.636 3.412 -2.411 1.00 98.56 165 ASP A CA 1
ATOM 1128 C C . ASP A 1 165 ? 11.751 2.391 -2.185 1.00 98.56 165 ASP A C 1
ATOM 1130 O O . ASP A 1 165 ? 12.553 2.082 -3.077 1.00 98.56 165 ASP A O 1
ATOM 1134 N N . LEU A 1 166 ? 11.778 1.835 -0.974 1.00 98.75 166 LEU A N 1
ATOM 1135 C CA . LEU A 1 166 ? 12.613 0.704 -0.588 1.00 98.75 166 LEU A CA 1
ATOM 1136 C C . LEU A 1 166 ? 11.733 -0.535 -0.424 1.00 98.75 166 LEU A C 1
ATOM 1138 O O . LEU A 1 166 ? 10.872 -0.577 0.451 1.00 98.75 166 LEU A O 1
ATOM 1142 N N . LEU A 1 167 ? 12.005 -1.555 -1.231 1.00 98.75 167 LEU A N 1
ATOM 1143 C CA . LEU A 1 167 ? 11.258 -2.805 -1.288 1.00 98.75 167 LEU A CA 1
ATOM 1144 C C . LEU A 1 167 ? 12.079 -3.943 -0.678 1.00 98.75 167 LEU A C 1
ATOM 1146 O O . LEU A 1 167 ? 13.231 -4.170 -1.056 1.00 98.75 167 LEU A O 1
ATOM 1150 N N . THR A 1 168 ? 11.480 -4.684 0.246 1.00 98.50 168 THR A N 1
ATOM 1151 C CA . THR A 1 168 ? 12.038 -5.914 0.817 1.00 98.50 168 THR A CA 1
ATOM 1152 C C . THR A 1 168 ? 11.035 -7.046 0.654 1.00 98.50 168 THR A C 1
ATOM 1154 O O . THR A 1 168 ? 9.846 -6.834 0.861 1.00 98.50 168 THR A O 1
ATOM 1157 N N . ALA A 1 169 ? 11.526 -8.237 0.289 1.00 97.94 169 ALA A N 1
ATOM 1158 C CA . ALA A 1 169 ? 10.703 -9.439 0.119 1.00 97.94 169 ALA A CA 1
ATOM 1159 C C . ALA A 1 169 ? 9.501 -9.208 -0.818 1.00 97.94 169 ALA A C 1
ATOM 1161 O O . ALA A 1 169 ? 8.363 -9.411 -0.432 1.00 97.94 169 ALA A O 1
ATOM 1162 N N . ILE A 1 170 ? 9.775 -8.712 -2.031 1.00 98.56 170 ILE A N 1
ATOM 1163 C CA . ILE A 1 170 ? 8.773 -8.519 -3.084 1.00 98.56 170 ILE A CA 1
ATOM 1164 C C . ILE A 1 170 ? 9.184 -9.341 -4.306 1.00 98.56 170 ILE A C 1
ATOM 1166 O O . ILE A 1 170 ? 10.265 -9.142 -4.866 1.00 98.56 170 ILE A O 1
ATOM 1170 N N . GLU A 1 171 ? 8.308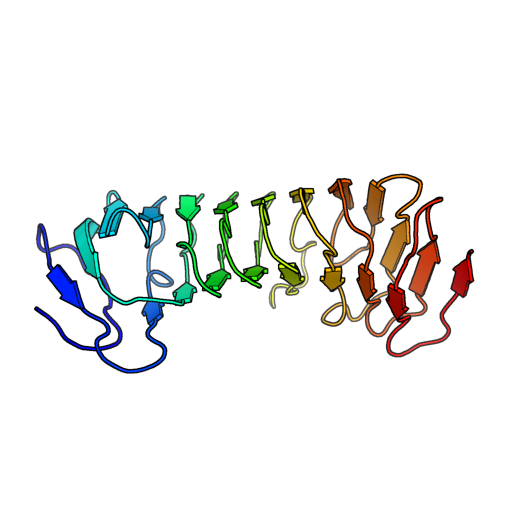 -10.234 -4.757 1.00 98.19 171 GLU A N 1
ATOM 1171 C CA . GLU A 1 171 ? 8.530 -11.087 -5.928 1.00 98.19 171 GLU A CA 1
ATOM 1172 C C . GLU A 1 171 ? 7.742 -10.612 -7.158 1.00 98.19 171 GLU A C 1
ATOM 1174 O O . GLU A 1 171 ? 8.105 -10.931 -8.296 1.00 98.19 171 GLU A O 1
ATOM 1179 N N . GLY A 1 172 ? 6.657 -9.868 -6.951 1.00 98.25 172 GLY A N 1
ATOM 1180 C CA . GLY A 1 172 ? 5.767 -9.339 -7.976 1.00 98.25 172 GLY A CA 1
ATOM 1181 C C . GLY A 1 172 ? 5.954 -7.841 -8.203 1.00 98.25 172 GLY A C 1
ATOM 1182 O O . GLY A 1 172 ? 6.018 -7.063 -7.257 1.00 98.25 172 GLY A O 1
ATOM 1183 N N . ALA A 1 173 ? 5.986 -7.419 -9.465 1.00 98.56 173 ALA A N 1
ATOM 1184 C CA . ALA A 1 173 ? 6.001 -6.008 -9.834 1.00 98.56 173 ALA A CA 1
ATOM 1185 C C . ALA A 1 173 ? 5.063 -5.738 -11.013 1.00 98.56 173 ALA A C 1
ATOM 1187 O O . ALA A 1 173 ? 5.128 -6.421 -12.044 1.00 98.56 173 ALA A O 1
ATOM 1188 N N . VAL A 1 174 ? 4.225 -4.713 -10.870 1.00 98.69 174 VAL A N 1
ATOM 1189 C CA . VAL A 1 174 ? 3.339 -4.210 -11.925 1.00 98.69 174 VAL A CA 1
ATOM 1190 C C . VAL A 1 174 ? 3.709 -2.761 -12.231 1.00 98.69 174 VAL A C 1
ATOM 1192 O O . VAL A 1 174 ? 3.715 -1.926 -11.333 1.00 98.69 174 VAL A O 1
ATOM 1195 N N . GLY A 1 175 ? 4.044 -2.478 -13.489 1.00 98.38 175 GLY A N 1
ATOM 1196 C CA . GLY A 1 175 ? 4.267 -1.130 -14.008 1.00 98.38 175 GLY A CA 1
ATOM 1197 C C . GLY A 1 175 ? 2.962 -0.362 -14.238 1.00 98.38 175 GLY A C 1
ATOM 1198 O O . GLY A 1 175 ? 1.860 -0.883 -14.056 1.00 98.38 175 GLY A O 1
ATOM 1199 N N . GLY A 1 176 ? 3.102 0.902 -14.614 1.00 97.62 176 GLY A N 1
ATOM 1200 C CA . GLY A 1 176 ? 2.022 1.846 -14.844 1.00 97.62 176 GLY A CA 1
ATOM 1201 C C . GLY A 1 176 ? 1.601 1.943 -16.309 1.00 97.62 176 GLY A C 1
ATOM 1202 O O . GLY A 1 176 ? 1.407 0.956 -17.018 1.00 97.62 176 GLY A O 1
ATOM 1203 N N . LYS A 1 177 ? 1.356 3.185 -16.738 1.00 97.50 177 LYS A N 1
ATOM 1204 C CA . LYS A 1 177 ? 0.991 3.542 -18.120 1.00 97.50 177 LYS A CA 1
ATOM 1205 C C . LYS A 1 177 ? 2.138 4.161 -18.918 1.00 97.50 177 LYS A C 1
ATOM 1207 O O . LYS A 1 177 ? 1.913 4.651 -20.032 1.00 97.50 177 LYS A O 1
ATOM 1212 N N . GLY A 1 178 ? 3.308 4.275 -18.294 1.00 96.88 178 GLY A N 1
ATOM 1213 C CA . GLY A 1 178 ? 4.514 4.822 -18.892 1.00 96.88 178 GLY A CA 1
ATOM 1214 C C . GLY A 1 178 ? 5.335 3.748 -19.598 1.00 96.88 178 GLY A C 1
ATOM 1215 O O . GLY A 1 178 ? 4.969 2.588 -19.635 1.00 96.88 178 GLY A O 1
ATOM 1216 N N . ASP A 1 179 ? 6.463 4.143 -20.183 1.00 98.31 179 ASP A N 1
ATOM 1217 C CA . ASP A 1 179 ? 7.427 3.170 -20.702 1.00 98.31 179 ASP A CA 1
ATOM 1218 C C . ASP A 1 179 ? 8.299 2.686 -19.534 1.00 98.31 179 ASP A C 1
ATOM 1220 O O . ASP A 1 179 ? 9.275 3.353 -19.171 1.00 98.31 179 ASP A O 1
ATOM 1224 N N . ASP A 1 180 ? 7.928 1.560 -18.930 1.00 98.62 180 ASP A N 1
ATOM 1225 C CA . ASP A 1 180 ? 8.472 1.150 -17.634 1.00 98.62 180 ASP A CA 1
ATOM 1226 C C . ASP A 1 180 ? 9.710 0.252 -17.742 1.00 98.62 180 ASP A C 1
ATOM 1228 O O . ASP A 1 180 ? 9.956 -0.419 -18.751 1.00 98.62 180 ASP A O 1
ATOM 1232 N N . VAL A 1 181 ? 10.518 0.217 -16.679 1.00 98.75 181 VAL A N 1
ATOM 1233 C CA . VAL A 1 181 ? 11.656 -0.705 -16.549 1.00 98.75 181 VAL A CA 1
ATOM 1234 C C . VAL A 1 181 ? 11.468 -1.568 -15.311 1.00 98.75 181 VAL A C 1
ATOM 1236 O O . VAL A 1 181 ? 11.459 -1.056 -14.199 1.00 98.75 181 VAL A O 1
ATOM 1239 N N . LEU A 1 182 ? 11.355 -2.880 -15.505 1.00 98.69 182 LEU A N 1
ATOM 1240 C CA . LEU A 1 182 ? 11.209 -3.859 -14.433 1.00 98.69 182 LEU A CA 1
ATOM 1241 C C . LEU A 1 182 ? 12.428 -4.790 -14.431 1.00 98.69 182 LEU A C 1
ATOM 1243 O O . LEU A 1 182 ? 12.738 -5.412 -15.450 1.00 98.69 182 LEU A O 1
ATOM 1247 N N . VAL A 1 183 ? 13.123 -4.892 -13.301 1.00 98.56 183 VAL A N 1
ATOM 1248 C CA . VAL A 1 183 ? 14.304 -5.747 -13.117 1.00 98.56 183 VAL A CA 1
ATOM 1249 C C . VAL A 1 183 ? 13.980 -6.823 -12.085 1.00 98.56 183 VAL A C 1
ATOM 1251 O O . VAL A 1 183 ? 13.616 -6.516 -10.954 1.00 98.56 183 VAL A O 1
ATOM 1254 N N . ALA A 1 184 ? 14.090 -8.083 -12.500 1.00 97.88 184 ALA A N 1
ATOM 1255 C CA . ALA A 1 184 ? 13.953 -9.256 -11.647 1.00 97.88 184 ALA A CA 1
ATOM 1256 C C . ALA A 1 184 ? 15.182 -9.440 -10.745 1.00 97.88 184 ALA A C 1
ATOM 1258 O O . ALA A 1 184 ? 16.287 -9.022 -11.100 1.00 97.88 184 ALA A O 1
ATOM 1259 N N . ASP A 1 185 ? 14.996 -10.126 -9.620 1.00 96.69 185 ASP A N 1
ATOM 1260 C CA . ASP A 1 185 ? 16.086 -10.569 -8.759 1.00 96.69 185 ASP A CA 1
ATOM 1261 C C . ASP A 1 185 ? 16.436 -12.045 -9.043 1.00 96.69 185 ASP A C 1
ATOM 1263 O O . ASP A 1 185 ? 16.159 -12.591 -10.112 1.00 96.69 185 ASP A O 1
ATOM 1267 N N . THR A 1 186 ? 17.116 -12.712 -8.106 1.00 95.75 186 THR A N 1
ATOM 1268 C CA . THR A 1 186 ? 17.471 -14.135 -8.269 1.00 95.75 186 THR A CA 1
ATOM 1269 C C . THR A 1 186 ? 16.349 -15.113 -7.908 1.00 95.75 186 THR A C 1
ATOM 1271 O O . THR A 1 186 ? 16.519 -16.322 -8.118 1.00 95.75 186 THR A O 1
ATOM 1274 N N . ALA A 1 187 ? 15.246 -14.630 -7.331 1.00 93.88 187 ALA A N 1
ATOM 1275 C CA . ALA A 1 187 ? 14.097 -15.440 -6.970 1.00 93.88 187 ALA A CA 1
ATOM 1276 C C . ALA A 1 187 ? 13.197 -15.701 -8.193 1.00 93.88 187 ALA A C 1
ATOM 1278 O O . ALA A 1 187 ? 13.572 -15.496 -9.348 1.00 93.88 187 ALA A O 1
ATOM 1279 N N . VAL A 1 188 ? 12.016 -16.277 -7.959 1.00 94.25 188 VAL A N 1
ATOM 1280 C CA . VAL A 1 188 ? 11.005 -16.415 -9.013 1.00 94.25 188 VAL A CA 1
ATOM 1281 C C . VAL A 1 188 ? 10.154 -15.156 -8.995 1.00 94.25 188 VAL A C 1
ATOM 1283 O O . VAL A 1 188 ? 9.336 -15.009 -8.096 1.00 94.25 188 VAL A O 1
ATOM 1286 N N . ASN A 1 189 ? 10.326 -14.292 -9.995 1.00 96.56 189 ASN A N 1
ATOM 1287 C CA . ASN A 1 189 ? 9.578 -13.038 -10.080 1.00 96.56 189 ASN A CA 1
ATOM 1288 C C . ASN A 1 189 ? 8.389 -13.097 -11.045 1.00 96.56 189 ASN A C 1
ATOM 1290 O O . ASN A 1 189 ? 8.399 -13.830 -12.043 1.00 96.56 189 ASN A O 1
ATOM 1294 N N . PHE A 1 190 ? 7.398 -12.246 -10.782 1.00 95.56 190 PHE A N 1
ATOM 1295 C CA . PHE A 1 190 ? 6.247 -11.994 -11.646 1.00 95.56 190 PHE A CA 1
ATOM 1296 C C . PHE A 1 190 ? 6.258 -10.528 -12.081 1.00 95.56 190 PHE A C 1
ATOM 1298 O O . PHE A 1 190 ? 5.916 -9.645 -11.305 1.00 95.56 190 PHE A O 1
ATOM 1305 N N . LEU A 1 191 ? 6.659 -10.263 -13.326 1.00 97.88 191 LEU A N 1
ATOM 1306 C CA . LEU A 1 191 ? 6.755 -8.901 -13.856 1.00 97.88 191 LEU A CA 1
ATOM 1307 C C . LEU A 1 191 ? 5.649 -8.646 -14.883 1.00 97.88 191 LEU A C 1
ATOM 1309 O O . LEU A 1 191 ? 5.501 -9.412 -15.843 1.00 97.88 191 LEU A O 1
ATOM 1313 N N . ALA A 1 192 ? 4.905 -7.557 -14.708 1.00 98.00 192 ALA A N 1
ATOM 1314 C CA . ALA A 1 192 ? 3.914 -7.070 -15.659 1.00 98.00 192 ALA A CA 1
ATOM 1315 C C . ALA A 1 192 ? 4.195 -5.597 -15.979 1.00 98.00 192 ALA A C 1
ATOM 1317 O O . ALA A 1 192 ? 4.062 -4.751 -15.112 1.00 98.00 192 ALA A O 1
ATOM 1318 N N . GLY A 1 193 ? 4.580 -5.291 -17.220 1.00 96.62 193 GLY A N 1
ATOM 1319 C CA . GLY A 1 193 ? 4.959 -3.927 -17.617 1.00 96.62 193 GLY A CA 1
ATOM 1320 C C . GLY A 1 193 ? 3.816 -2.907 -17.601 1.00 96.62 193 GLY A C 1
ATOM 1321 O O . GLY A 1 193 ? 4.064 -1.757 -17.299 1.00 96.62 193 GLY A O 1
ATOM 1322 N N . GLY A 1 194 ? 2.570 -3.338 -17.826 1.00 97.12 194 GLY A N 1
ATOM 1323 C CA . GLY A 1 194 ? 1.420 -2.433 -17.883 1.00 97.12 194 GLY A CA 1
ATOM 1324 C C . GLY A 1 194 ? 1.125 -1.931 -19.300 1.00 97.12 194 GLY A C 1
ATOM 1325 O O . GLY A 1 194 ? 1.213 -2.694 -20.269 1.00 97.12 194 GLY A O 1
ATOM 1326 N N . ASP A 1 195 ? 0.672 -0.682 -19.404 1.00 97.75 195 ASP A N 1
ATOM 1327 C CA . ASP A 1 195 ? 0.505 0.013 -20.684 1.00 97.75 195 ASP A CA 1
ATOM 1328 C C . ASP A 1 195 ? 1.813 0.745 -21.007 1.00 97.75 195 ASP A C 1
ATOM 1330 O O . ASP A 1 195 ? 2.316 1.456 -20.158 1.00 97.75 195 ASP A O 1
ATOM 1334 N N . GLY A 1 196 ? 2.294 0.695 -22.251 1.00 97.19 196 GLY A N 1
ATOM 1335 C CA . GLY A 1 196 ? 3.528 1.392 -22.625 1.00 97.19 196 GLY A CA 1
ATOM 1336 C C . GLY A 1 196 ? 4.473 0.511 -23.427 1.00 97.19 196 GLY A C 1
ATOM 1337 O O . GLY A 1 196 ? 4.097 -0.559 -23.918 1.00 97.19 196 GLY A O 1
ATOM 1338 N N . ALA A 1 197 ? 5.685 1.008 -23.662 1.00 98.19 197 ALA A N 1
ATOM 1339 C CA . ALA A 1 197 ? 6.781 0.247 -24.246 1.00 98.19 197 ALA A CA 1
ATOM 1340 C C . ALA A 1 197 ? 7.780 -0.176 -23.159 1.00 98.19 197 ALA A C 1
ATOM 1342 O O . ALA A 1 197 ? 8.826 0.449 -22.986 1.00 98.19 197 ALA A O 1
ATOM 1343 N N . ASP A 1 198 ? 7.471 -1.281 -22.488 1.00 98.31 198 ASP A N 1
ATOM 1344 C CA . ASP A 1 198 ? 8.180 -1.685 -21.271 1.00 98.31 198 ASP A CA 1
ATOM 1345 C C . ASP A 1 198 ? 9.425 -2.535 -21.543 1.00 98.31 198 ASP A C 1
ATOM 1347 O O . ASP A 1 198 ? 9.540 -3.259 -22.543 1.00 98.31 198 ASP A O 1
ATOM 1351 N N . VAL A 1 199 ? 10.360 -2.496 -20.596 1.00 98.38 199 VAL A N 1
ATOM 1352 C CA . VAL A 1 199 ? 11.569 -3.318 -20.568 1.00 98.38 199 VAL A CA 1
ATOM 1353 C C . VAL A 1 199 ? 11.556 -4.190 -19.320 1.00 98.38 199 VAL A C 1
ATOM 1355 O O . VAL A 1 199 ? 11.686 -3.694 -18.210 1.00 98.38 199 VAL A O 1
ATOM 1358 N N . CYS A 1 200 ? 11.478 -5.507 -19.506 1.00 96.38 200 CYS A N 1
ATOM 1359 C CA . CYS A 1 200 ? 11.681 -6.482 -18.433 1.00 96.38 200 CYS A CA 1
ATOM 1360 C C . CYS A 1 200 ? 13.081 -7.103 -18.541 1.00 96.38 200 CYS A C 1
ATOM 1362 O O . CYS A 1 200 ? 13.451 -7.633 -19.597 1.00 96.38 200 CYS A O 1
ATOM 1364 N N . VAL A 1 201 ? 13.847 -7.051 -17.455 1.00 96.62 201 VAL A N 1
ATOM 1365 C CA . VAL A 1 201 ? 15.178 -7.655 -17.322 1.00 96.62 201 VAL A CA 1
ATOM 1366 C C . VAL A 1 201 ? 15.080 -8.839 -16.361 1.00 96.62 201 VAL A C 1
ATOM 1368 O O . VAL A 1 201 ? 14.535 -8.694 -15.273 1.00 96.62 201 VAL A O 1
ATOM 1371 N N . PHE A 1 202 ? 15.599 -9.995 -16.785 1.00 91.12 202 PHE A N 1
ATOM 1372 C CA . PHE A 1 202 ? 15.606 -11.265 -16.050 1.00 91.12 202 PHE A CA 1
ATOM 1373 C C . PHE A 1 202 ? 17.026 -11.819 -15.917 1.00 91.12 202 PHE A C 1
ATOM 1375 O O . PHE A 1 202 ? 17.854 -11.517 -16.816 1.00 91.12 202 PHE A O 1
#

Radius of gyration: 17.2 Å; Cα contacts (8 Å, |Δi|>4): 710; chains: 1; bounding box: 42×35×48 Å